Protein AF-0000000085182038 (afdb_homodimer)

Secondary structure (DSSP, 8-state):
---PPPHHHHHHHHHHHHT-HHHHHTT-EEEEEETTEEEEEEE--GGGB-GGGPBPHHHHHHHHHHHHHHHHHTTS-TT--EEEEEEEEEE-S-B-SSEEEEEEEEEE--SS-EEEEEEEEEEETTEEEEEEEEEEEEEE-/------HHHHHHHHHHHHT-HHHHHTT-EEEEEETTEEEEEEE--GGGB-TTSPBPHHHHHHHHHHHHHHHHHTTS-TT--EEEEEEEEEE-S-B-SSEEEEEEEEEE--SS-EEEEEEEEEEETTEEEEEEEEEEEEEE-

InterPro domains:
  IPR003736 Phenylacetic acid degradation-related domain [TIGR00369] (22-138)
  IPR006683 Thioesterase domain [PF03061] (56-124)
  IPR029069 HotDog domain superfamily [SSF54637] (10-140)

Sequence (282 aa):
MTEALTPTRDAKVRASFARQRLMTTFGAGITVLTPGHCEITAPILPLARQQHDVGHAGLTFALGDTAAGYAALTLMTDKAEVMTAEMKVNLLAPAKGDRLIATGRVVKAGRRLTVVTAEVEVEEAGERRLIAVLQGTMVPVMTEALTPTRDAKVRASFARQRLMTTFGAGITVLTPGHCEITAPILPLARQQHDVGHAGLTFALGDTAAGYAALTLMTDKAEVMTAEMKVNLLAPAKGDRLIATGRVVKAGRRLTVVTAEVEVEEAGERRLIAVLQGTMVPV

Organism: NCBI:txid2984134

Foldseek 3Di:
DQDFQDPVLVVLLQVVVVPPVVCVVQVKHWDDDTAFKTKIKGFQDPVQPDPPSWGDVVVVCVRQVSRQLSNLVSNDDSVWHKDFPDKDKDFAATQDATMKMKMKGWPDHDPFKTKIKMWIWHDHPRDTDTGMIMIGIMGID/DQDFQDPVLVVLLQVVVVPPVVCVVQVKHWDDDTAFKTKMKGFQDPVQPDPVSWGDVVVVCVRQVSRQLSNLVSNDDSVWHKDFPDKDKDFAATRDATMKMKMKGWPDDDPFKTKIKMWMWHDHPRDTDTGMIMIGIMGID

pLDDT: mean 96.09, std 6.61, range [42.06, 99.0]

Structure (mmCIF, N/CA/C/O backbone):
data_AF-0000000085182038-model_v1
#
loop_
_entity.id
_entity.type
_entity.pdbx_description
1 polymer 'PaaI family thioesterase'
#
loop_
_atom_site.group_PDB
_atom_site.id
_atom_site.type_symbol
_atom_site.label_atom_id
_atom_site.label_alt_id
_atom_site.label_comp_id
_atom_site.label_asym_id
_atom_site.label_entity_id
_atom_site.label_seq_id
_atom_site.pdbx_PDB_ins_code
_atom_site.Cartn_x
_atom_site.Cartn_y
_atom_site.Cartn_z
_atom_site.occupancy
_atom_site.B_iso_or_equiv
_atom_site.auth_seq_id
_atom_site.auth_comp_id
_atom_site.auth_asym_id
_atom_site.auth_atom_id
_atom_site.pdbx_PDB_model_num
ATOM 1 N N . MET A 1 1 ? -10.578 20.234 23.203 1 42.25 1 MET A N 1
ATOM 2 C CA . MET A 1 1 ? -11.133 21 22.094 1 42.25 1 MET A CA 1
ATOM 3 C C . MET A 1 1 ? -10.094 21.172 20.984 1 42.25 1 MET A C 1
ATOM 5 O O . MET A 1 1 ? -9.117 21.906 21.156 1 42.25 1 MET A O 1
ATOM 9 N N . THR A 1 2 ? -9.672 20.062 20.172 1 57.75 2 THR A N 1
ATOM 10 C CA . THR A 1 2 ? -8.406 20.094 19.453 1 57.75 2 THR A CA 1
ATOM 11 C C . THR A 1 2 ? -8.359 21.297 18.516 1 57.75 2 THR A C 1
ATOM 13 O O . THR A 1 2 ? -9.242 21.453 17.656 1 57.75 2 THR A O 1
ATOM 16 N N . GLU A 1 3 ? -7.895 22.531 18.938 1 77.25 3 GLU A N 1
ATOM 17 C CA . GLU A 1 3 ? -7.785 23.812 18.25 1 77.25 3 GLU A CA 1
ATOM 18 C C . GLU A 1 3 ? -7.34 23.625 16.812 1 77.25 3 GLU A C 1
ATOM 20 O O . GLU A 1 3 ? -6.617 22.688 16.484 1 77.25 3 GLU A O 1
ATOM 25 N N . ALA A 1 4 ? -8.078 24.266 15.82 1 90.38 4 ALA A N 1
ATOM 26 C CA . ALA A 1 4 ? -7.797 24.281 14.391 1 90.38 4 ALA A CA 1
ATOM 27 C C . ALA A 1 4 ? -6.324 24.594 14.125 1 90.38 4 ALA A C 1
ATOM 29 O O . ALA A 1 4 ? -5.66 25.234 14.945 1 90.38 4 ALA A O 1
ATOM 30 N N . LEU A 1 5 ? -5.852 23.953 13.055 1 94.31 5 LEU A N 1
ATOM 31 C CA . LEU A 1 5 ? -4.52 24.344 12.617 1 94.31 5 LEU A CA 1
ATOM 32 C C . LEU A 1 5 ? -4.484 25.812 12.219 1 94.31 5 LEU A C 1
ATOM 34 O O . LEU A 1 5 ? -5.496 26.375 11.773 1 94.31 5 LEU A O 1
ATOM 38 N N . THR A 1 6 ? -3.355 26.484 12.516 1 94.31 6 THR A N 1
ATOM 39 C CA . THR A 1 6 ? -3.205 27.812 11.938 1 94.31 6 THR A CA 1
ATOM 40 C C . THR A 1 6 ? -3.26 27.75 10.414 1 94.31 6 THR A C 1
ATOM 42 O O . THR A 1 6 ? -2.924 26.719 9.812 1 94.31 6 THR A O 1
ATOM 45 N N . PRO A 1 7 ? -3.719 28.797 9.805 1 95.38 7 PRO A N 1
ATOM 46 C CA . PRO A 1 7 ? -3.771 28.812 8.344 1 95.38 7 PRO A CA 1
ATOM 47 C C . PRO A 1 7 ? -2.424 28.484 7.703 1 95.38 7 PRO A C 1
ATOM 49 O O . PRO A 1 7 ? -2.369 27.797 6.684 1 95.38 7 PRO A O 1
ATOM 52 N N . THR A 1 8 ? -1.389 29 8.328 1 94.75 8 THR A N 1
ATOM 53 C CA . THR A 1 8 ? -0.052 28.766 7.797 1 94.75 8 THR A CA 1
ATOM 54 C C . THR A 1 8 ? 0.312 27.281 7.887 1 94.75 8 THR A C 1
ATOM 56 O O . THR A 1 8 ? 0.85 26.703 6.938 1 94.75 8 THR A O 1
ATOM 59 N N . ARG A 1 9 ? 0.009 26.641 8.992 1 95.12 9 ARG A N 1
ATOM 60 C CA . ARG A 1 9 ? 0.304 25.219 9.18 1 95.12 9 ARG A CA 1
ATOM 61 C C . ARG A 1 9 ? -0.544 24.359 8.242 1 95.12 9 ARG A C 1
ATOM 63 O O . ARG A 1 9 ? -0.048 23.406 7.656 1 95.12 9 ARG A O 1
ATOM 70 N N . ASP A 1 10 ? -1.794 24.688 8.141 1 96.75 10 ASP A N 1
ATOM 71 C CA . ASP A 1 10 ? -2.689 24 7.223 1 96.75 10 ASP A CA 1
ATOM 72 C C . ASP A 1 10 ? -2.154 24.031 5.793 1 96.75 10 ASP A C 1
ATOM 74 O O . ASP A 1 10 ? -2.045 23 5.133 1 96.75 10 ASP A O 1
ATOM 78 N N . ALA A 1 11 ? -1.729 25.188 5.355 1 96.12 11 ALA A N 1
ATOM 79 C CA . ALA A 1 11 ? -1.21 25.375 4.004 1 96.12 11 ALA A CA 1
ATOM 80 C C . ALA A 1 11 ? 0.063 24.562 3.787 1 96.12 11 ALA A C 1
ATOM 82 O O . ALA A 1 11 ? 0.258 23.969 2.719 1 96.12 11 ALA A O 1
ATOM 83 N N . LYS A 1 12 ? 0.872 24.531 4.797 1 95.06 12 LYS A N 1
ATOM 84 C CA . LYS A 1 12 ? 2.129 23.797 4.695 1 95.06 12 LYS A CA 1
ATOM 85 C C . LYS A 1 12 ? 1.878 22.297 4.551 1 95.06 12 LYS A C 1
ATOM 87 O O . LYS A 1 12 ? 2.514 21.641 3.732 1 95.06 12 LYS A O 1
ATOM 92 N N . VAL A 1 13 ? 0.971 21.766 5.355 1 95.75 13 VAL A N 1
ATOM 93 C CA . VAL A 1 13 ? 0.655 20.344 5.324 1 95.75 13 VAL A CA 1
ATOM 94 C C . VAL A 1 13 ? 0.033 19.984 3.977 1 95.75 13 VAL A C 1
ATOM 96 O O . VAL A 1 13 ? 0.419 18.984 3.352 1 95.75 13 VAL A O 1
ATOM 99 N N . ARG A 1 14 ? -0.862 20.812 3.457 1 96.38 14 ARG A N 1
ATOM 100 C CA . ARG A 1 14 ? -1.526 20.562 2.182 1 96.38 14 ARG A CA 1
ATOM 101 C C . ARG A 1 14 ? -0.544 20.672 1.021 1 96.38 14 ARG A C 1
ATOM 103 O O . ARG A 1 14 ? -0.66 19.953 0.029 1 96.38 14 ARG A O 1
ATOM 110 N N . ALA A 1 15 ? 0.402 21.594 1.149 1 94.75 15 ALA A N 1
ATOM 111 C CA . ALA A 1 15 ? 1.438 21.719 0.127 1 94.75 15 ALA A CA 1
ATOM 112 C C . ALA A 1 15 ? 2.322 20.484 0.092 1 94.75 15 ALA A C 1
ATOM 114 O O . ALA A 1 15 ? 2.705 20.016 -0.983 1 94.75 15 ALA A O 1
ATOM 115 N N . SER A 1 16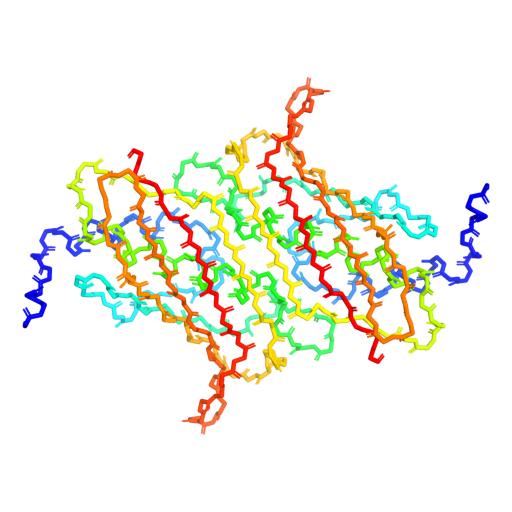 ? 2.676 20.016 1.276 1 94.25 16 SER A N 1
ATOM 116 C CA . SER A 1 16 ? 3.438 18.781 1.37 1 94.25 16 SER A CA 1
ATOM 117 C C . SER A 1 16 ? 2.693 17.625 0.707 1 94.25 16 SER A C 1
ATOM 119 O O . SER A 1 16 ? 3.279 16.859 -0.071 1 94.25 16 SER A O 1
ATOM 121 N N . PHE A 1 17 ? 1.389 17.469 0.925 1 96.75 17 PHE A N 1
ATOM 122 C CA . PHE A 1 17 ? 0.55 16.422 0.35 1 96.75 17 PHE A CA 1
ATOM 123 C C . PHE A 1 17 ? 0.536 16.516 -1.171 1 96.75 17 PHE A C 1
ATOM 125 O O . PHE A 1 17 ? 0.62 15.508 -1.861 1 96.75 17 PHE A O 1
ATOM 132 N N . ALA A 1 18 ? 0.476 17.719 -1.643 1 94.69 18 ALA A N 1
ATOM 133 C CA . ALA A 1 18 ? 0.344 17.969 -3.078 1 94.69 18 ALA A CA 1
ATOM 134 C C . ALA A 1 18 ? 1.603 17.531 -3.824 1 94.69 18 ALA A C 1
ATOM 136 O O . ALA A 1 18 ? 1.568 17.312 -5.035 1 94.69 18 ALA A O 1
ATOM 137 N N . ARG A 1 19 ? 2.646 17.328 -3.09 1 92.88 19 ARG A N 1
ATOM 138 C CA . ARG A 1 19 ? 3.914 16.953 -3.703 1 92.88 19 ARG A CA 1
ATOM 139 C C . ARG A 1 19 ? 4.016 15.43 -3.836 1 92.88 19 ARG A C 1
ATOM 141 O O . ARG A 1 19 ? 4.898 14.922 -4.531 1 92.88 19 ARG A O 1
ATOM 148 N N . GLN A 1 20 ? 3.123 14.75 -3.15 1 93.12 20 GLN A N 1
ATOM 149 C CA . GLN A 1 20 ? 3.104 13.297 -3.273 1 93.12 20 GLN A CA 1
ATOM 150 C C . GLN A 1 20 ? 2.508 12.867 -4.613 1 93.12 20 GLN A C 1
ATOM 152 O O . GLN A 1 20 ? 1.289 12.742 -4.742 1 93.12 20 GLN A O 1
ATOM 157 N N . ARG A 1 21 ? 3.254 12.469 -5.566 1 95 21 ARG A N 1
ATOM 158 C CA . ARG A 1 21 ? 2.809 12.188 -6.926 1 95 21 ARG A CA 1
ATOM 159 C C . ARG A 1 21 ? 1.885 10.977 -6.965 1 95 21 ARG A C 1
ATOM 161 O O . ARG A 1 21 ? 0.949 10.922 -7.762 1 95 21 ARG A O 1
ATOM 168 N N . LEU A 1 22 ? 2.166 9.984 -6.121 1 96.75 22 LEU A N 1
ATOM 169 C CA . LEU A 1 22 ? 1.266 8.836 -6.102 1 96.75 22 LEU A CA 1
ATOM 170 C C . LEU A 1 22 ? -0.148 9.266 -5.719 1 96.75 22 LEU A C 1
ATOM 172 O O . LEU A 1 22 ? -1.126 8.727 -6.242 1 96.75 22 LEU A O 1
ATOM 176 N N . MET A 1 23 ? -0.317 10.219 -4.781 1 97.69 23 MET A N 1
ATOM 177 C CA . MET A 1 23 ? -1.638 10.695 -4.383 1 97.69 23 MET A CA 1
ATOM 178 C C . MET A 1 23 ? -2.32 11.43 -5.535 1 97.69 23 MET A C 1
ATOM 180 O O . MET A 1 23 ? -3.523 11.273 -5.75 1 97.69 23 MET A O 1
ATOM 184 N N . THR A 1 24 ? -1.55 12.148 -6.285 1 96.44 24 THR A N 1
ATOM 185 C CA . THR A 1 24 ? -2.08 12.781 -7.488 1 96.44 24 THR A CA 1
ATOM 186 C C . THR A 1 24 ? -2.514 11.734 -8.508 1 96.44 24 THR A C 1
ATOM 188 O O . THR A 1 24 ? -3.576 11.859 -9.117 1 96.44 24 THR A O 1
ATOM 191 N N . THR A 1 25 ? -1.679 10.75 -8.672 1 97.12 25 THR A N 1
ATOM 192 C CA . THR A 1 25 ? -1.968 9.656 -9.594 1 97.12 25 THR A CA 1
ATOM 193 C C . THR A 1 25 ? -3.293 8.984 -9.242 1 97.12 25 THR A C 1
ATOM 195 O O . THR A 1 25 ? -4.074 8.641 -10.125 1 97.12 25 THR A O 1
ATOM 198 N N . PHE A 1 26 ? -3.586 8.859 -7.918 1 98.12 26 PHE A N 1
ATOM 199 C CA . PHE A 1 26 ? -4.801 8.203 -7.453 1 98.12 26 PHE A CA 1
ATOM 200 C C . PHE A 1 26 ? -5.973 9.18 -7.449 1 98.12 26 PHE A C 1
ATOM 202 O O . PHE A 1 26 ? -7.102 8.797 -7.129 1 98.12 26 PHE A O 1
ATOM 209 N N . GLY A 1 27 ? -5.727 10.461 -7.801 1 98.12 27 GLY A N 1
ATOM 210 C CA . GLY A 1 27 ? -6.781 11.461 -7.719 1 98.12 27 GLY A CA 1
ATOM 211 C C . GLY A 1 27 ? -7.203 11.766 -6.297 1 98.12 27 GLY A C 1
ATOM 212 O O . GLY A 1 27 ? -8.367 12.07 -6.043 1 98.12 27 GLY A O 1
ATOM 213 N N . ALA A 1 28 ? -6.309 11.672 -5.371 1 98.56 28 ALA A N 1
ATOM 214 C CA . ALA A 1 28 ? -6.613 11.82 -3.949 1 98.56 28 ALA A CA 1
ATOM 215 C C . ALA A 1 28 ? -6.559 13.289 -3.525 1 98.56 28 ALA A C 1
ATOM 217 O O . ALA A 1 28 ? -5.844 14.094 -4.133 1 98.56 28 ALA A O 1
ATOM 218 N N . GLY A 1 29 ? -7.316 13.57 -2.494 1 98.62 29 GLY A N 1
ATOM 219 C CA . GLY A 1 29 ? -7.281 14.891 -1.873 1 98.62 29 GLY A CA 1
ATOM 220 C C . GLY A 1 29 ? -7.605 14.859 -0.392 1 98.62 29 GLY A C 1
ATOM 221 O O . GLY A 1 29 ? -8.375 14.008 0.063 1 98.62 29 GLY A O 1
ATOM 222 N N . ILE A 1 30 ? -7.031 15.797 0.344 1 98.69 30 ILE A N 1
ATOM 223 C CA . ILE A 1 30 ? -7.359 15.953 1.757 1 98.69 30 ILE A CA 1
ATOM 224 C C . ILE A 1 30 ? -8.727 16.625 1.9 1 98.69 30 ILE A C 1
ATOM 226 O O . ILE A 1 30 ? -8.93 17.734 1.41 1 98.69 30 ILE A O 1
ATOM 230 N N . THR A 1 31 ? -9.609 16 2.633 1 98.56 31 THR A N 1
ATOM 231 C CA . THR A 1 31 ? -10.945 16.547 2.807 1 98.56 31 THR A CA 1
ATOM 232 C C . THR A 1 31 ? -11.141 17.062 4.23 1 98.56 31 THR A C 1
ATOM 234 O O . THR A 1 31 ? -12.023 17.891 4.48 1 98.56 31 THR A O 1
ATOM 237 N N . VAL A 1 32 ? -10.461 16.531 5.191 1 98.44 32 VAL A N 1
ATOM 238 C CA . VAL A 1 32 ? -10.43 17 6.574 1 98.44 32 VAL A CA 1
ATOM 239 C C . VAL A 1 32 ? -8.984 17.062 7.07 1 98.44 32 VAL A C 1
ATOM 241 O O . VAL A 1 32 ? -8.203 16.125 6.824 1 98.44 32 VAL A O 1
ATOM 244 N N . LEU A 1 33 ? -8.617 18.141 7.727 1 98.62 33 LEU A N 1
ATOM 245 C CA . LEU A 1 33 ? -7.312 18.281 8.352 1 98.62 33 LEU A CA 1
ATOM 246 C C . LEU A 1 33 ? -7.41 19.109 9.641 1 98.62 33 LEU A C 1
ATOM 248 O O . LEU A 1 33 ? -7.656 20.312 9.594 1 98.62 33 LEU A O 1
ATOM 252 N N . THR A 1 34 ? -7.34 18.469 10.695 1 98.31 34 THR A N 1
ATOM 253 C CA . THR A 1 34 ? -7.312 19.062 12.031 1 98.31 34 THR A CA 1
ATOM 254 C C . THR A 1 34 ? -6.203 18.438 12.875 1 98.31 34 THR A C 1
ATOM 256 O O . THR A 1 34 ? -5.617 17.422 12.492 1 98.31 34 THR A O 1
ATOM 259 N N . PRO A 1 35 ? -5.785 19.047 13.961 1 98.12 35 PRO A N 1
ATOM 260 C CA . PRO A 1 35 ? -4.699 18.469 14.758 1 98.12 35 PRO A CA 1
ATOM 261 C C . PRO A 1 35 ? -4.953 17 15.133 1 98.12 35 PRO A C 1
ATOM 263 O O . PRO A 1 35 ? -5.918 16.703 15.844 1 98.12 35 PRO A O 1
ATOM 266 N N . GLY A 1 36 ? -4.113 16.125 14.656 1 98.38 36 GLY A N 1
ATOM 267 C CA . GLY A 1 36 ? -4.176 14.711 14.977 1 98.38 36 GLY A CA 1
ATOM 268 C C . GLY A 1 36 ? -5.191 13.953 14.141 1 98.38 36 GLY A C 1
ATOM 269 O O . GLY A 1 36 ? -5.547 12.82 14.469 1 98.38 36 GLY A O 1
ATOM 270 N N . HIS A 1 37 ? -5.734 14.602 13.109 1 98.69 37 HIS A N 1
ATOM 271 C CA . HIS A 1 37 ? -6.801 14.008 12.312 1 98.69 37 HIS A CA 1
ATOM 272 C C . HIS A 1 37 ? -6.699 14.438 10.852 1 98.69 37 HIS A C 1
ATOM 274 O O . HIS A 1 37 ? -6.555 15.625 10.555 1 98.69 37 HIS A O 1
ATOM 280 N N . CYS A 1 38 ? -6.754 13.461 9.945 1 98.88 38 CYS A N 1
ATOM 281 C CA . CYS A 1 38 ? -6.695 13.734 8.516 1 98.88 38 CYS A CA 1
ATOM 282 C C . CYS A 1 38 ? -7.598 12.773 7.742 1 98.88 38 CYS A C 1
ATOM 284 O O . CYS A 1 38 ? -7.582 11.57 7.988 1 98.88 38 CYS A O 1
ATOM 286 N N . GLU A 1 39 ? -8.414 13.289 6.844 1 98.94 39 GLU A N 1
ATOM 287 C CA . GLU A 1 39 ? -9.227 12.484 5.93 1 98.94 39 GLU A CA 1
ATOM 288 C C . GLU A 1 39 ? -8.82 12.719 4.48 1 98.94 39 GLU A C 1
ATOM 290 O O . GLU A 1 39 ? -8.719 13.867 4.035 1 98.94 39 GLU A O 1
ATOM 295 N N . ILE A 1 40 ? -8.57 11.672 3.811 1 98.88 40 ILE A N 1
ATOM 296 C CA . ILE A 1 40 ? -8.219 11.695 2.395 1 98.88 40 ILE A CA 1
ATOM 297 C C . ILE A 1 40 ? -9.258 10.906 1.598 1 98.88 40 ILE A C 1
ATOM 299 O O . ILE A 1 40 ? -9.672 9.82 2.01 1 98.88 40 ILE A O 1
ATOM 303 N N . THR A 1 41 ? -9.719 11.422 0.494 1 98.81 41 THR A N 1
ATOM 304 C CA . THR A 1 41 ? -10.633 10.711 -0.395 1 98.81 41 THR A CA 1
ATOM 305 C C . THR A 1 41 ? -10.008 10.523 -1.775 1 98.81 41 THR A C 1
ATOM 307 O O . THR A 1 41 ? -9.172 11.32 -2.197 1 98.81 41 THR A O 1
ATOM 310 N N . ALA A 1 42 ? -10.352 9.461 -2.436 1 98.69 42 ALA A N 1
ATOM 311 C CA . ALA A 1 42 ? -9.922 9.188 -3.805 1 98.69 42 ALA A CA 1
ATOM 312 C C . ALA A 1 42 ? -10.961 8.352 -4.551 1 98.69 42 ALA A C 1
ATOM 314 O O . ALA A 1 42 ? -11.562 7.441 -3.977 1 98.69 42 ALA A O 1
ATOM 315 N N . PRO A 1 43 ? -11.211 8.672 -5.844 1 98.25 43 PRO A N 1
ATOM 316 C CA . PRO A 1 43 ? -11.977 7.719 -6.652 1 98.25 43 PRO A CA 1
ATOM 317 C C . PRO A 1 43 ? -11.242 6.398 -6.867 1 98.25 43 PRO A C 1
ATOM 319 O O . PRO A 1 43 ? -10.039 6.312 -6.633 1 98.25 43 PRO A O 1
ATOM 322 N N . ILE A 1 44 ? -12.016 5.367 -7.148 1 97.56 44 ILE A N 1
ATOM 323 C CA . ILE A 1 44 ? -11.398 4.113 -7.562 1 97.56 44 ILE A CA 1
ATOM 324 C C . ILE A 1 44 ? -11.203 4.105 -9.078 1 97.56 44 ILE A C 1
ATOM 326 O O . ILE A 1 44 ? -12.062 3.617 -9.812 1 97.56 44 ILE A O 1
ATOM 330 N N . LEU A 1 45 ? -10.07 4.605 -9.523 1 96.88 45 LEU A N 1
ATOM 331 C CA . LEU A 1 45 ? -9.766 4.738 -10.945 1 96.88 45 LEU A CA 1
ATOM 332 C C . LEU A 1 45 ? -9.305 3.408 -11.531 1 96.88 45 LEU A C 1
ATOM 334 O O . LEU A 1 45 ? -8.75 2.572 -10.82 1 96.88 45 LEU A O 1
ATOM 338 N N . PRO A 1 46 ? -9.539 3.193 -12.852 1 95.38 46 PRO A N 1
ATOM 339 C CA . PRO A 1 46 ? -9.094 1.945 -13.469 1 95.38 46 PRO A CA 1
ATOM 340 C C . PRO A 1 46 ? -7.625 1.644 -13.195 1 95.38 46 PRO A C 1
ATOM 342 O O . PRO A 1 46 ? -7.258 0.483 -12.992 1 95.38 46 PRO A O 1
ATOM 345 N N . LEU A 1 47 ? -6.742 2.576 -13.062 1 95.25 47 LEU A N 1
ATOM 346 C CA . LEU A 1 47 ? -5.301 2.4 -12.93 1 95.25 47 LEU A CA 1
ATOM 347 C C . LEU A 1 47 ? -4.945 1.839 -11.562 1 95.25 47 LEU A C 1
ATOM 349 O O . LEU A 1 47 ? -3.807 1.424 -11.328 1 95.25 47 LEU A O 1
ATOM 353 N N . ALA A 1 48 ? -5.883 1.892 -10.586 1 95.38 48 ALA A N 1
ATOM 354 C CA . ALA A 1 48 ? -5.598 1.465 -9.219 1 95.38 48 ALA A CA 1
ATOM 355 C C . ALA A 1 48 ? -6.367 0.194 -8.867 1 95.38 48 ALA A C 1
ATOM 357 O O . ALA A 1 48 ? -6.453 -0.183 -7.695 1 95.38 48 ALA A O 1
ATOM 358 N N . ARG A 1 49 ? -6.938 -0.448 -9.852 1 93.69 49 ARG A N 1
ATOM 359 C CA . ARG A 1 49 ? -7.777 -1.62 -9.625 1 93.69 49 ARG A CA 1
ATOM 360 C C . ARG A 1 49 ? -6.949 -2.9 -9.656 1 93.69 49 ARG A C 1
ATOM 362 O O . ARG A 1 49 ? -5.844 -2.916 -10.203 1 93.69 49 ARG A O 1
ATOM 369 N N . GLN A 1 50 ? -7.496 -3.824 -8.922 1 90.12 50 GLN A N 1
ATOM 370 C CA . GLN A 1 50 ? -6.969 -5.18 -9.039 1 90.12 50 GLN A CA 1
ATOM 371 C C . GLN A 1 50 ? -7.844 -6.027 -9.961 1 90.12 50 GLN A C 1
ATOM 373 O O . GLN A 1 50 ? -8.609 -5.496 -10.766 1 90.12 50 GLN A O 1
ATOM 378 N N . GLN A 1 51 ? -7.789 -7.391 -9.844 1 79.94 51 GLN A N 1
ATOM 379 C CA . GLN A 1 51 ? -8.586 -8.266 -10.703 1 79.94 51 GLN A CA 1
ATOM 380 C C . GLN A 1 51 ? -10.07 -8.141 -10.383 1 79.94 51 GLN A C 1
ATOM 382 O O . GLN A 1 51 ? -10.445 -7.797 -9.258 1 79.94 51 GLN A O 1
ATOM 387 N N . HIS A 1 52 ? -11 -8.125 -11.219 1 80.06 52 HIS A N 1
ATOM 388 C CA . HIS A 1 52 ? -12.461 -8.109 -11.133 1 80.06 52 HIS A CA 1
ATOM 389 C C . HIS A 1 52 ? -12.977 -6.703 -10.852 1 80.06 52 HIS A C 1
ATOM 391 O O . HIS A 1 52 ? -13.938 -6.531 -10.094 1 80.06 52 HIS A O 1
ATOM 397 N N . ASP A 1 53 ? -12.273 -5.609 -11.016 1 83.75 53 ASP A N 1
ATOM 398 C CA . ASP A 1 53 ? -12.672 -4.207 -10.977 1 83.75 53 ASP A CA 1
ATOM 399 C C . ASP A 1 53 ? -12.758 -3.699 -9.539 1 83.75 53 ASP A C 1
ATOM 401 O O . ASP A 1 53 ? -13.617 -2.883 -9.211 1 83.75 53 ASP A O 1
ATOM 405 N N . VAL A 1 54 ? -12.102 -4.336 -8.703 1 93.06 54 VAL A N 1
ATOM 406 C CA . VAL A 1 54 ? -11.984 -3.934 -7.305 1 93.06 54 VAL A CA 1
ATOM 407 C C . VAL A 1 54 ? -10.672 -3.184 -7.082 1 93.06 54 VAL A C 1
ATOM 409 O O . VAL A 1 54 ? -9.664 -3.486 -7.723 1 93.06 54 VAL A O 1
ATOM 412 N N . GLY A 1 55 ? -10.75 -2.125 -6.199 1 96.69 55 GLY A N 1
ATOM 413 C CA . GLY A 1 55 ? -9.508 -1.434 -5.875 1 96.69 55 GLY A CA 1
ATOM 414 C C . GLY A 1 55 ? -8.438 -2.355 -5.332 1 96.69 55 GLY A C 1
ATOM 415 O O . GLY A 1 55 ? -8.727 -3.27 -4.555 1 96.69 55 GLY A O 1
ATOM 416 N N . HIS A 1 56 ? -7.254 -2.197 -5.793 1 97.5 56 HIS A N 1
ATOM 417 C CA . HIS A 1 56 ? -6.129 -2.965 -5.273 1 97.5 56 HIS A CA 1
ATOM 418 C C . HIS A 1 56 ? -5.871 -2.646 -3.807 1 97.5 56 HIS A C 1
ATOM 420 O O . HIS A 1 56 ? -6.02 -1.498 -3.381 1 97.5 56 HIS A O 1
ATOM 426 N N . ALA A 1 57 ? -5.379 -3.627 -2.984 1 97.88 57 ALA A N 1
ATOM 427 C CA . ALA A 1 57 ? -5.016 -3.41 -1.586 1 97.88 57 ALA A CA 1
ATOM 428 C C . ALA A 1 57 ? -3.949 -2.328 -1.457 1 97.88 57 ALA A C 1
ATOM 430 O O . ALA A 1 57 ? -3.865 -1.65 -0.43 1 97.88 57 ALA A O 1
ATOM 431 N N . GLY A 1 58 ? -3.109 -2.17 -2.494 1 98.31 58 GLY A N 1
ATOM 432 C CA . GLY A 1 58 ? -2.111 -1.111 -2.523 1 98.31 58 GLY A CA 1
ATOM 433 C C . GLY A 1 58 ? -2.715 0.279 -2.453 1 98.31 58 GLY A C 1
ATOM 434 O O . GLY A 1 58 ? -2.141 1.181 -1.839 1 98.31 58 GLY A O 1
ATOM 435 N N . LEU A 1 59 ? -3.85 0.47 -3.148 1 98.56 59 LEU A N 1
ATOM 436 C CA . LEU A 1 59 ? -4.586 1.728 -3.062 1 98.56 59 LEU A CA 1
ATOM 437 C C . LEU A 1 59 ? -5.098 1.96 -1.645 1 98.56 59 LEU A C 1
ATOM 439 O O . LEU A 1 59 ? -4.895 3.033 -1.073 1 98.56 59 LEU A O 1
ATOM 443 N N . THR A 1 60 ? -5.758 0.928 -1.088 1 98.81 60 THR A N 1
ATOM 444 C CA . THR A 1 60 ? -6.32 0.983 0.258 1 98.81 60 THR A CA 1
ATOM 445 C C . THR A 1 60 ? -5.238 1.312 1.282 1 98.81 60 THR A C 1
ATOM 447 O O . THR A 1 60 ? -5.402 2.227 2.092 1 98.81 60 THR A O 1
ATOM 450 N N . PHE A 1 61 ? -4.129 0.641 1.191 1 98.88 61 PHE A N 1
ATOM 451 C CA . PHE A 1 61 ? -3.01 0.858 2.098 1 98.88 61 PHE A CA 1
ATOM 452 C C . PHE A 1 61 ? -2.443 2.264 1.933 1 98.88 61 PHE A C 1
ATOM 454 O O . PHE A 1 61 ? -2.229 2.971 2.918 1 98.88 61 PHE A O 1
ATOM 461 N N . ALA A 1 62 ? -2.15 2.688 0.729 1 98.81 62 ALA A N 1
ATOM 462 C CA . ALA A 1 62 ? -1.525 3.979 0.456 1 98.81 62 ALA A CA 1
ATOM 463 C C . ALA A 1 62 ? -2.348 5.121 1.044 1 98.81 62 ALA A C 1
ATOM 465 O O . ALA A 1 62 ? -1.801 6.023 1.682 1 98.81 62 ALA A O 1
ATOM 466 N N . LEU A 1 63 ? -3.676 5.055 0.813 1 98.88 63 LEU A N 1
ATOM 467 C CA . LEU A 1 63 ? -4.543 6.113 1.325 1 98.88 63 LEU A CA 1
ATOM 468 C C . LEU A 1 63 ? -4.551 6.117 2.85 1 98.88 63 LEU A C 1
ATOM 470 O O . LEU A 1 63 ? -4.434 7.172 3.475 1 98.88 63 LEU A O 1
ATOM 474 N N . GLY A 1 64 ? -4.707 4.93 3.461 1 98.94 64 GLY A N 1
ATOM 475 C CA . GLY A 1 64 ? -4.727 4.828 4.91 1 98.94 64 GLY A CA 1
ATOM 476 C C . GLY A 1 64 ? -3.432 5.281 5.559 1 98.94 64 GLY A C 1
ATOM 477 O O . GLY A 1 64 ? -3.4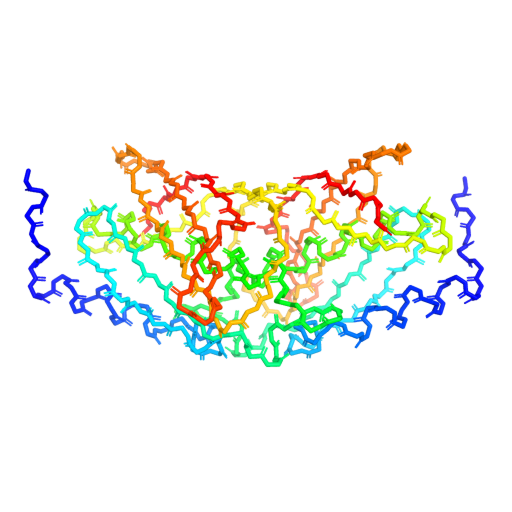49 6.059 6.516 1 98.94 64 GLY A O 1
ATOM 478 N N . ASP A 1 65 ? -2.316 4.785 5.047 1 98.94 65 ASP A N 1
ATOM 479 C CA . ASP A 1 65 ? -0.992 5.156 5.535 1 98.94 65 ASP A CA 1
ATOM 480 C C . ASP A 1 65 ? -0.769 6.664 5.418 1 98.94 65 ASP A C 1
ATOM 482 O O . ASP A 1 65 ? -0.279 7.297 6.355 1 98.94 65 ASP A O 1
ATOM 486 N N . THR A 1 66 ? -1.108 7.23 4.281 1 98.69 66 THR A N 1
ATOM 487 C CA . THR A 1 66 ? -0.914 8.656 4.031 1 98.69 66 THR A CA 1
ATOM 488 C C . THR A 1 66 ? -1.772 9.492 4.977 1 98.69 66 THR A C 1
ATOM 490 O O . THR A 1 66 ? -1.295 10.469 5.559 1 98.69 66 THR A O 1
ATOM 493 N N . ALA A 1 67 ? -3.043 9.07 5.145 1 98.88 67 ALA A N 1
ATOM 494 C CA . ALA A 1 67 ? -3.926 9.781 6.062 1 98.88 67 ALA A CA 1
ATOM 495 C C . ALA A 1 67 ? -3.363 9.781 7.48 1 98.88 67 ALA A C 1
ATOM 497 O O . ALA A 1 67 ? -3.342 10.82 8.148 1 98.88 67 ALA A O 1
ATOM 498 N N . ALA A 1 68 ? -2.926 8.641 7.934 1 98.88 68 ALA A N 1
ATOM 499 C CA . ALA A 1 68 ? -2.35 8.508 9.273 1 98.88 68 ALA A CA 1
ATOM 500 C C . ALA A 1 68 ? -1.074 9.336 9.398 1 98.88 68 ALA A C 1
ATOM 502 O O . ALA A 1 68 ? -0.852 9.992 10.422 1 98.88 68 ALA A O 1
ATOM 503 N N . GLY A 1 69 ? -0.207 9.281 8.383 1 98.44 69 GLY A N 1
ATOM 504 C CA . GLY A 1 69 ? 1.022 10.055 8.383 1 98.44 69 GLY A CA 1
ATOM 505 C C . GLY A 1 69 ? 0.785 11.555 8.5 1 98.44 69 GLY A C 1
ATOM 506 O O . GLY A 1 69 ? 1.462 12.234 9.266 1 98.44 69 GLY A O 1
ATOM 507 N N . TYR A 1 70 ? -0.165 12.023 7.766 1 98.5 70 TYR A N 1
ATOM 508 C CA . TYR A 1 70 ? -0.426 13.461 7.789 1 98.5 70 TYR A CA 1
ATOM 509 C C . TYR A 1 70 ? -1.147 13.859 9.07 1 98.5 70 TYR A C 1
ATOM 511 O O . TYR A 1 70 ? -0.958 14.969 9.57 1 98.5 70 TYR A O 1
ATOM 519 N N . ALA A 1 71 ? -2.033 12.961 9.641 1 98.62 71 ALA A N 1
ATOM 520 C CA . ALA A 1 71 ? -2.539 13.211 10.984 1 98.62 71 ALA A CA 1
ATOM 521 C C . ALA A 1 71 ? -1.395 13.43 11.977 1 98.62 71 ALA A C 1
ATOM 523 O O . ALA A 1 71 ? -1.407 14.383 12.75 1 98.62 71 ALA A O 1
ATOM 524 N N . ALA A 1 72 ? -0.411 12.594 11.906 1 98.62 72 ALA A N 1
ATOM 525 C CA . ALA A 1 72 ? 0.754 12.703 12.781 1 98.62 72 ALA A CA 1
ATOM 526 C C . ALA A 1 72 ? 1.508 14 12.531 1 98.62 72 ALA A C 1
ATOM 528 O O . ALA A 1 72 ? 1.908 14.688 13.477 1 98.62 72 ALA A O 1
ATOM 529 N N . LEU A 1 73 ? 1.711 14.352 11.258 1 97.81 73 LEU A N 1
ATOM 530 C CA . LEU A 1 73 ? 2.473 15.539 10.898 1 97.81 73 LEU A CA 1
ATOM 531 C C . LEU A 1 73 ? 1.862 16.797 11.516 1 97.81 73 LEU A C 1
ATOM 533 O O . LEU A 1 73 ? 2.584 17.719 11.906 1 97.81 73 LEU A O 1
ATOM 537 N N . THR A 1 74 ? 0.521 16.828 11.633 1 97.62 74 THR A N 1
ATOM 538 C CA . THR A 1 74 ? -0.165 18 12.172 1 97.62 74 THR A CA 1
ATOM 539 C C . THR A 1 74 ? 0.27 18.266 13.609 1 97.62 74 THR A C 1
ATOM 541 O O . THR A 1 74 ? 0.08 19.359 14.133 1 97.62 74 THR A O 1
ATOM 544 N N . LEU A 1 75 ? 0.818 17.25 14.289 1 96.69 75 LEU A N 1
ATOM 545 C CA . LEU A 1 75 ? 1.17 17.391 15.703 1 96.69 75 LEU A CA 1
ATOM 546 C C . LEU A 1 75 ? 2.682 17.516 15.875 1 96.69 75 LEU A C 1
ATOM 548 O O . LEU A 1 75 ? 3.174 17.625 17 1 96.69 75 LEU A O 1
ATOM 552 N N . MET A 1 76 ? 3.402 17.453 14.789 1 96.12 76 MET A N 1
ATOM 553 C CA . MET A 1 76 ? 4.855 17.594 14.828 1 96.12 76 MET A CA 1
ATOM 554 C C . MET A 1 76 ? 5.273 19.047 14.664 1 96.12 76 MET A C 1
ATOM 556 O O . MET A 1 76 ? 4.438 19.906 14.383 1 96.12 76 MET A O 1
ATOM 560 N N . THR A 1 77 ? 6.535 19.281 14.898 1 93.75 77 THR A N 1
ATOM 561 C CA . THR A 1 77 ? 7.039 20.641 14.766 1 93.75 77 THR A CA 1
ATOM 562 C C . THR A 1 77 ? 6.914 21.125 13.328 1 93.75 77 THR A C 1
ATOM 564 O O . THR A 1 77 ? 6.777 20.312 12.406 1 93.75 77 THR A O 1
ATOM 567 N N . ASP A 1 78 ? 6.973 22.391 13.055 1 91.75 78 ASP A N 1
ATOM 568 C CA . ASP A 1 78 ? 6.777 23 11.742 1 91.75 78 ASP A CA 1
ATOM 569 C C . ASP A 1 78 ? 7.871 22.578 10.766 1 91.75 78 ASP A C 1
ATOM 571 O O . ASP A 1 78 ? 7.668 22.594 9.555 1 91.75 78 ASP A O 1
ATOM 575 N N . LYS A 1 79 ? 8.93 22.219 11.336 1 93.25 79 LYS A N 1
ATOM 576 C CA . LYS A 1 79 ? 10.062 21.906 10.469 1 93.25 79 LYS A CA 1
ATOM 577 C C . LYS A 1 79 ? 10.125 20.406 10.188 1 93.25 79 LYS A C 1
ATOM 579 O O . LYS A 1 79 ? 10.898 19.953 9.336 1 93.25 79 LYS A O 1
ATOM 584 N N . ALA A 1 80 ? 9.289 19.672 10.836 1 94.19 80 ALA A N 1
ATOM 585 C CA . ALA A 1 80 ? 9.383 18.219 10.766 1 94.19 80 ALA A CA 1
ATOM 586 C C . ALA A 1 80 ? 8.703 17.688 9.5 1 94.19 80 ALA A C 1
ATOM 588 O O . ALA A 1 80 ? 7.758 18.297 9 1 94.19 80 ALA A O 1
ATOM 589 N N . GLU A 1 81 ? 9.258 16.625 8.961 1 94.88 81 GLU A N 1
ATOM 590 C CA . GLU A 1 81 ? 8.578 15.711 8.039 1 94.88 81 GLU A CA 1
ATOM 591 C C . GLU A 1 81 ? 8.219 14.406 8.734 1 94.88 81 GLU A C 1
ATOM 593 O O . GLU A 1 81 ? 8.586 14.18 9.891 1 94.88 81 GLU A O 1
ATOM 598 N N . VAL A 1 82 ? 7.453 13.641 8.078 1 96.44 82 VAL A N 1
ATOM 599 C CA . VAL A 1 82 ? 6.988 12.414 8.727 1 96.44 82 VAL A CA 1
ATOM 600 C C . VAL A 1 82 ? 7.34 11.211 7.855 1 96.44 82 VAL A C 1
ATOM 602 O O . VAL A 1 82 ? 7.246 11.273 6.625 1 96.44 82 VAL A O 1
ATOM 605 N N . MET A 1 83 ? 7.738 10.125 8.523 1 96.81 83 MET A N 1
ATOM 606 C CA . MET A 1 83 ? 8 8.844 7.879 1 96.81 83 MET A CA 1
ATOM 607 C C . MET A 1 83 ? 7.285 7.711 8.609 1 96.81 83 MET A C 1
ATOM 609 O O . MET A 1 83 ? 7.172 7.73 9.836 1 96.81 83 MET A O 1
ATOM 613 N N . THR A 1 84 ? 6.801 6.824 7.84 1 98.25 84 THR A N 1
ATOM 614 C CA . THR A 1 84 ? 6.234 5.617 8.43 1 98.25 84 THR A CA 1
ATOM 615 C C . THR A 1 84 ? 7.336 4.645 8.836 1 98.25 84 THR A C 1
ATOM 617 O O . THR A 1 84 ? 8.195 4.289 8.023 1 98.25 84 THR A O 1
ATOM 620 N N . ALA A 1 85 ? 7.359 4.242 10.094 1 98.69 85 ALA A N 1
ATOM 621 C CA . ALA A 1 85 ? 8.273 3.197 10.539 1 98.69 85 ALA A CA 1
ATOM 622 C C . ALA A 1 85 ? 7.711 1.81 10.25 1 98.69 85 ALA A C 1
ATOM 624 O O . ALA A 1 85 ? 8.391 0.965 9.664 1 98.69 85 ALA A O 1
ATOM 625 N N . GLU A 1 86 ? 6.492 1.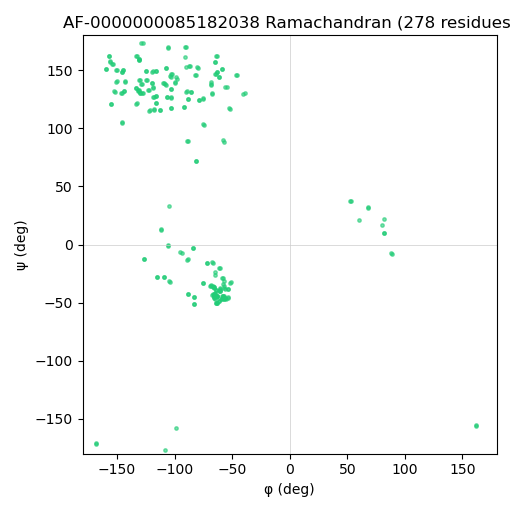618 10.672 1 98.88 86 GLU A N 1
ATOM 626 C CA . GLU A 1 86 ? 5.781 0.374 10.391 1 98.88 86 GLU A CA 1
ATOM 627 C C . GLU A 1 86 ? 4.27 0.589 10.383 1 98.88 86 GLU A C 1
ATOM 629 O O . GLU A 1 86 ? 3.768 1.513 11.023 1 98.88 86 GLU A O 1
ATOM 634 N N . MET A 1 87 ? 3.586 -0.241 9.695 1 98.94 87 MET A N 1
ATOM 635 C CA . MET A 1 87 ? 2.135 -0.188 9.547 1 98.94 87 MET A CA 1
ATOM 636 C C . MET A 1 87 ? 1.561 -1.58 9.305 1 98.94 87 MET A C 1
ATOM 638 O O . MET A 1 87 ? 2.109 -2.354 8.516 1 98.94 87 MET A O 1
ATOM 642 N N . LYS A 1 88 ? 0.558 -1.898 10.031 1 98.94 88 LYS A N 1
ATOM 643 C CA . LYS A 1 88 ? -0.229 -3.1 9.758 1 98.94 88 LYS A CA 1
ATOM 644 C C . LYS A 1 88 ? -1.595 -2.742 9.18 1 98.94 88 LYS A C 1
ATOM 646 O O . LYS A 1 88 ? -2.246 -1.804 9.641 1 98.94 88 LYS A O 1
ATOM 651 N N . VAL A 1 89 ? -2.014 -3.49 8.172 1 98.94 89 VAL A N 1
ATOM 652 C CA . VAL A 1 89 ? -3.346 -3.314 7.605 1 98.94 89 VAL A CA 1
ATOM 653 C C . VAL A 1 89 ? -4.125 -4.625 7.695 1 98.94 89 VAL A C 1
ATOM 655 O O . VAL A 1 89 ? -3.57 -5.699 7.453 1 98.94 89 VAL A O 1
ATOM 658 N N . ASN A 1 90 ? -5.316 -4.566 8.133 1 98.94 90 ASN A N 1
ATOM 659 C CA . ASN A 1 90 ? -6.316 -5.625 8.008 1 98.94 90 ASN A CA 1
ATOM 660 C C . ASN A 1 90 ? -7.328 -5.309 6.91 1 98.94 90 ASN A C 1
ATOM 662 O O . ASN A 1 90 ? -7.996 -4.273 6.953 1 98.94 90 ASN A O 1
ATOM 666 N N . LEU A 1 91 ? -7.336 -6.168 5.926 1 98.81 91 LEU A N 1
ATOM 667 C CA . LEU A 1 91 ? -8.289 -6.008 4.836 1 98.81 91 LEU A CA 1
ATOM 668 C C . LEU A 1 91 ? -9.57 -6.789 5.113 1 98.81 91 LEU A C 1
ATOM 670 O O . LEU A 1 91 ? -9.547 -8.023 5.188 1 98.81 91 LEU A O 1
ATOM 674 N N . LEU A 1 92 ? -10.703 -6.082 5.215 1 98.56 92 LEU A N 1
ATOM 675 C CA . LEU A 1 92 ? -11.93 -6.652 5.754 1 98.56 92 LEU A CA 1
ATOM 676 C C . LEU A 1 92 ? -12.914 -6.973 4.637 1 98.56 92 LEU A C 1
ATOM 678 O O . LEU A 1 92 ? -13.75 -7.867 4.777 1 98.56 92 LEU A O 1
ATOM 682 N N . ALA A 1 93 ? -12.914 -6.234 3.605 1 97.5 93 ALA A N 1
ATOM 683 C CA . ALA A 1 93 ? -13.844 -6.367 2.484 1 97.5 93 ALA A CA 1
ATOM 684 C C . ALA A 1 93 ? -13.25 -5.766 1.212 1 97.5 93 ALA A C 1
ATOM 686 O O . ALA A 1 93 ? -12.32 -4.957 1.273 1 97.5 93 ALA A O 1
ATOM 687 N N . PRO A 1 94 ? -13.719 -6.188 0.078 1 96.38 94 PRO A N 1
ATOM 688 C CA . PRO A 1 94 ? -13.203 -5.637 -1.181 1 96.38 94 PRO A CA 1
ATOM 689 C C . PRO A 1 94 ? -13.508 -4.148 -1.338 1 96.38 94 PRO A C 1
ATOM 691 O O . PRO A 1 94 ? -14.539 -3.668 -0.873 1 96.38 94 PRO A O 1
ATOM 694 N N . ALA A 1 95 ? -12.617 -3.42 -1.983 1 97.56 95 ALA A N 1
ATOM 695 C CA . ALA A 1 95 ? -12.797 -2.01 -2.322 1 97.56 95 ALA A CA 1
ATOM 696 C C . ALA A 1 95 ? -13.641 -1.851 -3.584 1 97.56 95 ALA A C 1
ATOM 698 O O . ALA A 1 95 ? -13.125 -1.462 -4.637 1 97.56 95 ALA A O 1
ATOM 699 N N . LYS A 1 96 ? -14.906 -2.107 -3.512 1 96.44 96 LYS A N 1
ATOM 700 C CA . LYS A 1 96 ? -15.844 -1.994 -4.629 1 96.44 96 LYS A CA 1
ATOM 701 C C . LYS A 1 96 ? -16.844 -0.864 -4.395 1 96.44 96 LYS A C 1
ATOM 703 O O . LYS A 1 96 ? -17.609 -0.896 -3.43 1 96.44 96 LYS A O 1
ATOM 708 N N . GLY A 1 97 ? -16.812 0.129 -5.215 1 96.62 97 GLY A N 1
ATOM 709 C CA . GLY A 1 97 ? -17.688 1.282 -5.086 1 96.62 97 GLY A CA 1
ATOM 710 C C . GLY A 1 97 ? -17.203 2.49 -5.867 1 96.62 97 GLY A C 1
ATOM 711 O O . GLY A 1 97 ? -16.516 2.346 -6.883 1 96.62 97 GLY A O 1
ATOM 712 N N . ASP A 1 98 ? -17.641 3.723 -5.398 1 96.75 98 ASP A N 1
ATOM 713 C CA . ASP A 1 98 ? -17.375 4.965 -6.117 1 96.75 98 ASP A CA 1
ATOM 714 C C . ASP A 1 98 ? -16.047 5.574 -5.688 1 96.75 98 ASP A C 1
ATOM 716 O O . ASP A 1 98 ? -15.289 6.074 -6.52 1 96.75 98 ASP A O 1
ATOM 720 N N . ARG A 1 99 ? -15.82 5.555 -4.438 1 98.25 99 ARG A N 1
ATOM 721 C CA . ARG A 1 99 ? -14.602 6.16 -3.914 1 98.25 99 ARG A CA 1
ATOM 722 C C . ARG A 1 99 ? -14.234 5.574 -2.555 1 98.25 99 ARG A C 1
ATOM 724 O O . ARG A 1 99 ? -15.062 4.91 -1.919 1 98.25 99 ARG A O 1
ATOM 731 N N . LEU A 1 100 ? -12.977 5.785 -2.197 1 98.81 100 LEU A N 1
ATOM 732 C CA . LEU A 1 100 ? -12.477 5.43 -0.873 1 98.81 100 LEU A CA 1
ATOM 733 C C . LEU A 1 100 ? -12.328 6.672 0.003 1 98.81 100 LEU A C 1
ATOM 735 O O . LEU A 1 100 ? -12.031 7.758 -0.497 1 98.81 100 LEU A O 1
ATOM 739 N N . ILE A 1 101 ? -12.586 6.496 1.244 1 98.94 101 ILE A N 1
ATOM 740 C CA . ILE A 1 101 ? -12.367 7.488 2.287 1 98.94 101 ILE A CA 1
ATOM 741 C C . ILE A 1 101 ? -11.43 6.918 3.352 1 98.94 101 ILE A C 1
ATOM 743 O O . ILE A 1 101 ? -11.781 5.957 4.043 1 98.94 101 ILE A O 1
ATOM 747 N N . ALA A 1 102 ? -10.281 7.473 3.5 1 98.94 102 ALA A N 1
ATOM 748 C CA . ALA A 1 102 ? -9.32 7.082 4.527 1 98.94 102 ALA A CA 1
ATOM 749 C C . ALA A 1 102 ? -9.25 8.117 5.641 1 98.94 102 ALA A C 1
ATOM 751 O O . ALA A 1 102 ? -9.039 9.305 5.383 1 98.94 102 ALA A O 1
ATOM 752 N N . THR A 1 103 ? -9.414 7.648 6.824 1 98.94 103 THR A N 1
ATOM 753 C CA . THR A 1 103 ? -9.359 8.523 7.992 1 98.94 103 THR A CA 1
ATOM 754 C C . THR A 1 103 ? -8.211 8.125 8.914 1 98.94 103 THR A C 1
ATOM 756 O O . THR A 1 103 ? -8.211 7.023 9.469 1 98.94 103 THR A O 1
ATOM 759 N N . GLY A 1 104 ? -7.258 9 9.062 1 98.94 104 GLY A N 1
ATOM 760 C CA . GLY A 1 104 ? -6.129 8.797 9.953 1 98.94 104 GLY A CA 1
ATOM 761 C C . GLY A 1 104 ? -6.246 9.57 11.258 1 98.94 104 GLY A C 1
ATOM 762 O O . GLY A 1 104 ? -6.754 10.695 11.273 1 98.94 104 GLY A O 1
ATOM 763 N N . ARG A 1 105 ? -5.723 8.961 12.273 1 98.88 105 ARG A N 1
ATOM 764 C CA . ARG A 1 105 ? -5.758 9.57 13.594 1 98.88 105 ARG A CA 1
ATOM 765 C C . ARG A 1 105 ? -4.492 9.25 14.383 1 98.88 105 ARG A C 1
ATOM 767 O O . ARG A 1 105 ? -3.959 8.141 14.281 1 98.88 105 ARG A O 1
ATOM 774 N N . VAL A 1 106 ? -4.148 10.18 15.258 1 98.88 106 VAL A N 1
ATOM 775 C CA . VAL A 1 106 ? -3.078 9.93 16.219 1 98.88 106 VAL A CA 1
ATOM 776 C C . VAL A 1 106 ? -3.652 9.289 17.469 1 98.88 106 VAL A C 1
ATOM 778 O O . VAL A 1 106 ? -4.609 9.797 18.062 1 98.88 106 VAL A O 1
ATOM 781 N N . VAL A 1 107 ? -3.104 8.172 17.812 1 98.88 107 VAL A N 1
ATOM 782 C CA . VAL A 1 107 ? -3.461 7.512 19.062 1 98.88 107 VAL A CA 1
ATOM 783 C C . VAL A 1 107 ? -2.664 8.117 20.219 1 98.88 107 VAL A C 1
ATOM 785 O O . VAL A 1 107 ? -3.232 8.477 21.25 1 98.88 107 VAL A O 1
ATOM 788 N N . LYS A 1 108 ? -1.425 8.289 19.969 1 98.56 108 LYS A N 1
ATOM 789 C CA . LYS A 1 108 ? -0.526 8.875 20.969 1 98.56 108 LYS A CA 1
ATOM 790 C C . LYS A 1 108 ? 0.685 9.523 20.297 1 98.56 108 LYS A C 1
ATOM 792 O O . LYS A 1 108 ? 1.444 8.852 19.594 1 98.56 108 LYS A O 1
ATOM 797 N N . ALA A 1 109 ? 0.815 10.734 20.531 1 97.69 109 ALA A N 1
ATOM 798 C CA . ALA A 1 109 ? 1.969 11.461 20 1 97.69 109 ALA A CA 1
ATOM 799 C C . ALA A 1 109 ? 3.141 11.406 20.984 1 97.69 109 ALA A C 1
ATOM 801 O O . ALA A 1 109 ? 2.951 11.531 22.188 1 97.69 109 ALA A O 1
ATOM 802 N N . GLY A 1 110 ? 4.281 11.094 20.484 1 94.94 110 GLY A N 1
ATOM 803 C CA . GLY A 1 110 ? 5.508 11.172 21.25 1 94.94 110 GLY A CA 1
ATOM 804 C C . GLY A 1 110 ? 6.609 11.945 20.547 1 94.94 110 GLY A C 1
ATOM 805 O O . GLY A 1 110 ? 6.449 12.359 19.406 1 94.94 110 GLY A O 1
ATOM 806 N N . ARG A 1 111 ? 7.707 12.156 21.281 1 93.25 111 ARG A N 1
ATOM 807 C CA . ARG A 1 111 ? 8.828 12.922 20.75 1 93.25 111 ARG A CA 1
ATOM 808 C C . ARG A 1 111 ? 9.492 12.172 19.594 1 93.25 111 ARG A C 1
ATOM 810 O O . ARG A 1 111 ? 9.859 12.781 18.578 1 93.25 111 ARG A O 1
ATOM 817 N N . ARG A 1 112 ? 9.562 10.836 19.703 1 95.06 112 ARG A N 1
ATOM 818 C CA . ARG A 1 112 ? 10.305 10.062 18.703 1 95.06 112 ARG A CA 1
ATOM 819 C C . ARG A 1 112 ? 9.367 9.148 17.922 1 95.06 112 ARG A C 1
ATOM 821 O O . ARG A 1 112 ? 9.703 8.719 16.812 1 95.06 112 ARG A O 1
ATOM 828 N N . LEU A 1 113 ? 8.312 8.797 18.609 1 97.56 113 LEU A N 1
ATOM 829 C CA . LEU A 1 113 ? 7.352 7.887 17.984 1 97.56 113 LEU A CA 1
ATOM 830 C C . LEU A 1 113 ? 5.93 8.406 18.141 1 97.56 113 LEU A C 1
ATOM 832 O O . LEU A 1 113 ? 5.543 8.867 19.219 1 97.56 113 LEU A O 1
ATOM 836 N N . THR A 1 114 ? 5.246 8.391 17.109 1 98.75 114 THR A N 1
ATOM 837 C CA . THR A 1 114 ? 3.816 8.68 17.141 1 98.75 114 THR A CA 1
ATOM 838 C C . THR A 1 114 ? 3.012 7.453 16.719 1 98.75 114 THR A C 1
ATOM 840 O O . THR A 1 114 ? 3.201 6.934 15.617 1 98.75 114 THR A O 1
ATOM 843 N N . VAL A 1 115 ? 2.117 6.957 17.578 1 98.94 115 VAL A N 1
ATOM 844 C CA . VAL A 1 115 ? 1.247 5.836 17.25 1 98.94 115 VAL A CA 1
ATOM 845 C C . VAL A 1 115 ? -0.005 6.344 16.547 1 98.94 115 VAL A C 1
ATOM 847 O O . VAL A 1 115 ? -0.651 7.285 17 1 98.94 115 VAL A O 1
ATOM 850 N N . VAL A 1 116 ? -0.311 5.699 15.43 1 98.94 116 VAL A N 1
ATOM 851 C CA . VAL A 1 116 ? -1.43 6.16 14.617 1 98.94 116 VAL A CA 1
ATOM 852 C C . VAL A 1 116 ? -2.336 4.984 14.266 1 98.94 116 VAL A C 1
ATOM 854 O O . VAL A 1 116 ? -1.924 3.826 14.359 1 98.94 116 VAL A O 1
ATOM 857 N N . THR A 1 117 ? -3.566 5.309 13.938 1 98.94 117 THR A N 1
ATOM 858 C CA . THR A 1 117 ? -4.508 4.383 13.32 1 98.94 117 THR A CA 1
ATOM 859 C C . THR A 1 117 ? -5.172 5.02 12.102 1 98.94 117 THR A C 1
ATOM 861 O O . THR A 1 117 ? -5.109 6.234 11.922 1 98.94 117 THR A O 1
ATOM 864 N N . ALA A 1 118 ? -5.691 4.199 11.242 1 98.94 118 ALA A N 1
ATOM 865 C CA . ALA A 1 118 ? -6.5 4.66 10.117 1 98.94 118 ALA A CA 1
ATOM 866 C C . ALA A 1 118 ? -7.613 3.668 9.797 1 98.94 118 ALA A C 1
ATOM 868 O O . ALA A 1 118 ? -7.492 2.475 10.078 1 98.94 118 ALA A O 1
ATOM 869 N N . GLU A 1 119 ? -8.656 4.176 9.344 1 98.94 119 GLU A N 1
ATOM 870 C CA . GLU A 1 119 ? -9.75 3.404 8.758 1 98.94 119 GLU A CA 1
ATOM 871 C C . GLU A 1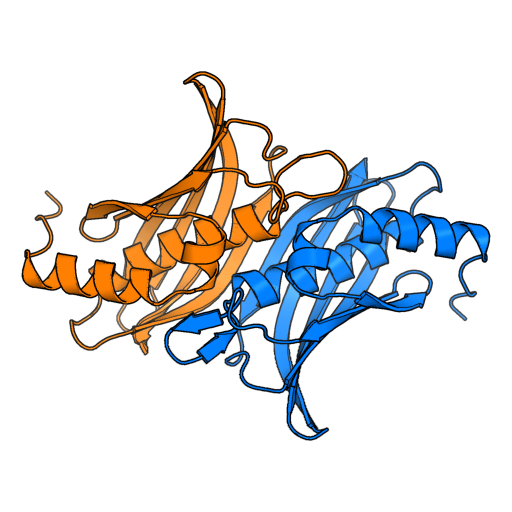 119 ? -9.984 3.793 7.305 1 98.94 119 GLU A C 1
ATOM 873 O O . GLU A 1 119 ? -9.914 4.973 6.949 1 98.94 119 GLU A O 1
ATOM 878 N N . VAL A 1 120 ? -10.234 2.797 6.457 1 98.94 120 VAL A N 1
ATOM 879 C CA . VAL A 1 120 ? -10.586 3.051 5.062 1 98.94 120 VAL A CA 1
ATOM 880 C C . VAL A 1 120 ? -11.984 2.512 4.777 1 98.94 120 VAL A C 1
ATOM 882 O O . VAL A 1 120 ? -12.289 1.357 5.086 1 98.94 120 VAL A O 1
ATOM 885 N N . GLU A 1 121 ? -12.789 3.359 4.25 1 98.94 121 GLU A N 1
ATOM 886 C CA . GLU A 1 121 ? -14.141 3.014 3.842 1 98.94 121 GLU A CA 1
ATOM 887 C C . GLU A 1 121 ? -14.32 3.164 2.334 1 98.94 121 GLU A C 1
ATOM 889 O O . GLU A 1 121 ? -13.633 3.969 1.7 1 98.94 121 GLU A O 1
ATOM 894 N N . VAL A 1 122 ? -15.188 2.34 1.83 1 98.69 122 VAL A N 1
ATOM 895 C CA . VAL A 1 122 ? -15.633 2.543 0.457 1 98.69 122 VAL A CA 1
ATOM 896 C C . VAL A 1 122 ? -17.031 3.164 0.455 1 98.69 122 VAL A C 1
ATOM 898 O O . VAL A 1 122 ? -17.875 2.814 1.285 1 98.69 122 VAL A O 1
ATOM 901 N N . GLU A 1 123 ? -17.188 4.16 -0.344 1 98.31 123 GLU A N 1
ATOM 902 C CA . GLU A 1 123 ? -18.5 4.773 -0.532 1 98.31 123 GLU A CA 1
ATOM 903 C C . GLU A 1 123 ? -19.125 4.336 -1.851 1 98.31 123 GLU A C 1
ATOM 905 O O . GLU A 1 123 ? -18.469 4.375 -2.898 1 98.31 123 GLU A O 1
ATOM 910 N N . GLU A 1 124 ? -20.344 3.826 -1.761 1 95.69 124 GLU A N 1
ATOM 911 C CA . GLU A 1 124 ? -21.156 3.471 -2.92 1 95.69 124 GLU A CA 1
ATOM 912 C C . GLU A 1 124 ? -22.578 4 -2.775 1 95.69 124 GLU A C 1
ATOM 914 O O . GLU A 1 124 ? -23.266 3.676 -1.811 1 95.69 124 GLU A O 1
ATOM 919 N N . ALA A 1 125 ? -22.969 4.816 -3.723 1 95.5 125 ALA A N 1
ATOM 920 C CA . ALA A 1 125 ? -24.328 5.375 -3.732 1 95.5 125 ALA A CA 1
ATOM 921 C C . ALA A 1 125 ? -24.656 6.039 -2.396 1 95.5 125 ALA A C 1
ATOM 923 O O . ALA A 1 125 ? -25.734 5.832 -1.84 1 95.5 125 ALA A O 1
ATOM 924 N N . GLY A 1 126 ? -23.688 6.668 -1.823 1 93.38 126 GLY A N 1
ATOM 925 C CA . GLY A 1 126 ? -23.891 7.469 -0.626 1 93.38 126 GLY A CA 1
ATOM 926 C C . GLY A 1 126 ? -23.734 6.672 0.657 1 93.38 126 GLY A C 1
ATOM 927 O O . GLY A 1 126 ? -23.766 7.238 1.752 1 93.38 126 GLY A O 1
ATOM 928 N N . GLU A 1 127 ? -23.609 5.391 0.55 1 97.44 127 GLU A N 1
ATOM 929 C CA . GLU A 1 127 ? -23.422 4.527 1.714 1 97.44 127 GLU A CA 1
ATOM 930 C C . GLU A 1 127 ? -21.953 4.16 1.894 1 97.44 127 GLU A C 1
ATOM 932 O O . GLU A 1 127 ? -21.25 3.906 0.916 1 97.44 127 GLU A O 1
ATOM 937 N N . ARG A 1 128 ? -21.516 4.164 3.152 1 98.12 128 ARG A N 1
ATOM 938 C CA . ARG A 1 128 ? -20.125 3.861 3.455 1 98.12 128 ARG A CA 1
ATOM 939 C C . ARG A 1 128 ? -20 2.508 4.145 1 98.12 128 ARG A C 1
ATOM 941 O O . ARG A 1 128 ? -20.844 2.135 4.953 1 98.12 128 ARG A O 1
ATOM 948 N N . ARG A 1 129 ? -19.016 1.764 3.779 1 98.44 129 ARG A N 1
ATOM 949 C CA . ARG A 1 129 ? -18.672 0.486 4.398 1 98.44 129 ARG A CA 1
ATOM 950 C C . ARG A 1 129 ? -17.188 0.408 4.723 1 98.44 129 ARG A C 1
ATOM 952 O O . ARG A 1 129 ? -16.344 0.77 3.896 1 98.44 129 ARG A O 1
ATOM 959 N N . LEU A 1 130 ? -16.922 -0.024 5.988 1 98.88 130 LEU A N 1
ATOM 960 C CA . LEU A 1 130 ? -15.547 -0.211 6.414 1 98.88 130 LEU A CA 1
ATOM 961 C C . LEU A 1 130 ? -14.898 -1.37 5.664 1 98.88 130 LEU A C 1
ATOM 963 O O . LEU A 1 130 ? -15.461 -2.465 5.598 1 98.88 130 LEU A O 1
ATOM 967 N N . ILE A 1 131 ? -13.656 -1.097 5.078 1 98.81 131 ILE A N 1
ATOM 968 C CA . ILE A 1 131 ? -13.062 -2.176 4.297 1 98.81 131 ILE A CA 1
ATOM 969 C C . ILE A 1 131 ? -11.648 -2.459 4.793 1 98.81 131 ILE A C 1
ATOM 971 O O . ILE A 1 131 ? -11.039 -3.469 4.426 1 98.81 131 ILE A O 1
ATOM 975 N N . ALA A 1 132 ? -11.062 -1.601 5.629 1 98.94 132 ALA A N 1
ATOM 976 C CA . ALA A 1 132 ? -9.719 -1.846 6.148 1 98.94 132 ALA A CA 1
ATOM 977 C C . ALA A 1 132 ? -9.469 -1.049 7.426 1 98.94 132 ALA A C 1
ATOM 979 O O . ALA A 1 132 ? -10.031 0.029 7.613 1 98.94 132 ALA A O 1
ATOM 980 N N . VAL A 1 133 ? -8.641 -1.555 8.266 1 98.94 133 VAL A N 1
ATOM 981 C CA . VAL A 1 133 ? -8.117 -0.862 9.438 1 98.94 133 VAL A CA 1
ATOM 982 C C . VAL A 1 133 ? -6.594 -0.959 9.461 1 98.94 133 VAL A C 1
ATOM 984 O O . VAL A 1 133 ? -6.031 -2.002 9.125 1 98.94 133 VAL A O 1
ATOM 987 N N . LEU A 1 134 ? -5.992 0.128 9.789 1 98.94 134 LEU A N 1
ATOM 988 C CA . LEU A 1 134 ? -4.535 0.183 9.883 1 98.94 134 LEU A CA 1
ATOM 989 C C . LEU A 1 134 ? -4.098 0.675 11.258 1 98.94 134 LEU A C 1
ATOM 991 O O . LEU A 1 134 ? -4.793 1.48 11.883 1 98.94 134 LEU A O 1
ATOM 995 N N . GLN A 1 135 ? -2.996 0.211 11.664 1 98.94 135 GLN A N 1
ATOM 996 C CA . GLN A 1 135 ? -2.301 0.735 12.828 1 98.94 135 GLN A CA 1
ATOM 997 C C . GLN A 1 135 ? -0.789 0.718 12.625 1 98.94 135 GLN A C 1
ATOM 999 O O . GLN A 1 135 ? -0.244 -0.235 12.062 1 98.94 135 GLN A O 1
ATOM 1004 N N . GLY A 1 136 ? -0.14 1.793 13.094 1 98.88 136 GLY A N 1
ATOM 1005 C CA . GLY A 1 136 ? 1.294 1.858 12.859 1 98.88 136 GLY A CA 1
ATOM 1006 C C . GLY A 1 136 ? 1.977 2.951 13.664 1 98.88 136 GLY A C 1
ATOM 1007 O O . GLY A 1 136 ? 1.406 3.473 14.625 1 98.88 136 GLY A O 1
ATOM 1008 N N . THR A 1 137 ? 3.25 3.117 13.281 1 98.88 137 THR A N 1
ATOM 1009 C CA . THR A 1 137 ? 4.094 4.09 13.969 1 98.88 137 THR A CA 1
ATOM 1010 C C . THR A 1 137 ? 4.754 5.031 12.961 1 98.88 137 THR A C 1
ATOM 1012 O O . THR A 1 137 ? 5.289 4.582 11.945 1 98.88 137 THR A O 1
ATOM 1015 N N . MET A 1 138 ? 4.637 6.273 13.242 1 98.56 138 MET A N 1
ATOM 1016 C CA . MET A 1 138 ? 5.266 7.332 12.453 1 98.56 138 MET A CA 1
ATOM 1017 C C . MET A 1 138 ? 6.441 7.945 13.211 1 98.56 138 MET A C 1
ATOM 1019 O O . MET A 1 138 ? 6.418 8.031 14.438 1 98.56 138 MET A O 1
ATOM 1023 N N . VAL A 1 139 ? 7.398 8.445 12.492 1 98.06 139 VAL A N 1
ATOM 1024 C CA . VAL A 1 139 ? 8.594 9.047 13.07 1 98.06 139 VAL A CA 1
ATOM 1025 C C . VAL A 1 139 ? 8.836 10.414 12.438 1 98.06 139 VAL A C 1
ATOM 1027 O O . VAL A 1 139 ? 8.828 10.555 11.211 1 98.06 139 VAL A O 1
ATOM 1030 N N . PRO A 1 140 ? 9.047 11.406 13.281 1 96.88 140 PRO A N 1
ATOM 1031 C CA . PRO A 1 140 ? 9.469 12.688 12.719 1 96.88 140 PRO A CA 1
ATOM 1032 C C . PRO A 1 140 ? 10.875 12.633 12.125 1 96.88 140 PRO A C 1
ATOM 1034 O O . PRO A 1 140 ? 11.758 11.984 12.688 1 96.88 140 PRO A O 1
ATOM 1037 N N . VAL A 1 141 ? 11.047 13.25 10.977 1 93.75 141 VAL A N 1
ATOM 1038 C CA . VAL A 1 141 ? 12.375 13.312 10.367 1 93.75 141 VAL A CA 1
ATOM 1039 C C . VAL A 1 141 ? 12.68 14.75 9.945 1 93.75 141 VAL A C 1
ATOM 1041 O O . VAL A 1 141 ? 11.773 15.555 9.734 1 93.75 141 VAL A O 1
ATOM 1044 N N . MET B 1 1 ? 13.125 -30.172 -2.971 1 42.06 1 MET B N 1
ATOM 1045 C CA . MET B 1 1 ? 13.414 -29.75 -4.34 1 42.06 1 MET B CA 1
ATOM 1046 C C . MET B 1 1 ? 12.18 -29.109 -4.977 1 42.06 1 MET B C 1
ATOM 1048 O O . MET B 1 1 ? 11.195 -29.797 -5.262 1 42.06 1 MET B O 1
ATOM 1052 N N . THR B 1 2 ? 11.727 -27.812 -4.551 1 57.56 2 THR B N 1
ATOM 1053 C CA . THR B 1 2 ? 10.352 -27.391 -4.82 1 57.56 2 THR B CA 1
ATOM 1054 C C . THR B 1 2 ? 10.062 -27.438 -6.316 1 57.56 2 THR B C 1
ATOM 1056 O O . THR B 1 2 ? 10.773 -26.812 -7.109 1 57.56 2 THR B O 1
ATOM 1059 N N . GLU B 1 3 ? 9.562 -28.578 -6.906 1 77.44 3 GLU B N 1
ATOM 1060 C CA . GLU B 1 3 ? 9.258 -28.891 -8.297 1 77.44 3 GLU B CA 1
ATOM 1061 C C . GLU B 1 3 ? 8.609 -27.688 -8.992 1 77.44 3 GLU B C 1
ATOM 1063 O O . GLU B 1 3 ? 7.926 -26.891 -8.344 1 77.44 3 GLU B O 1
ATOM 1068 N N . ALA B 1 4 ? 9.125 -27.266 -10.203 1 90.25 4 ALA B N 1
ATOM 1069 C CA . ALA B 1 4 ? 8.625 -26.203 -11.07 1 90.25 4 ALA B CA 1
ATOM 1070 C C . ALA B 1 4 ? 7.113 -26.297 -11.242 1 90.25 4 ALA B C 1
ATOM 1072 O O . ALA B 1 4 ? 6.539 -27.391 -11.117 1 90.25 4 ALA B O 1
ATOM 1073 N N . LEU B 1 5 ? 6.531 -25.109 -11.352 1 94.25 5 LEU B N 1
ATOM 1074 C CA . LEU B 1 5 ? 5.121 -25.109 -11.727 1 94.25 5 LEU B CA 1
ATOM 1075 C C . LEU B 1 5 ? 4.922 -25.75 -13.102 1 94.25 5 LEU B C 1
ATOM 1077 O O . LEU B 1 5 ? 5.809 -25.672 -13.953 1 94.25 5 LEU B O 1
ATOM 1081 N N . THR B 1 6 ? 3.812 -26.469 -13.242 1 94.31 6 THR B N 1
ATOM 1082 C CA . THR B 1 6 ? 3.479 -26.875 -14.609 1 94.31 6 THR B CA 1
ATOM 1083 C C . THR B 1 6 ? 3.309 -25.656 -15.508 1 94.31 6 THR B C 1
ATOM 1085 O O . THR B 1 6 ? 2.955 -24.578 -15.047 1 94.31 6 THR B O 1
ATOM 1088 N N . PRO B 1 7 ? 3.6 -25.844 -16.766 1 95.25 7 PRO B N 1
ATOM 1089 C CA . PRO B 1 7 ? 3.43 -24.719 -17.688 1 95.25 7 PRO B CA 1
ATOM 1090 C C . PRO B 1 7 ? 2.027 -24.109 -17.641 1 95.25 7 PRO B C 1
ATOM 1092 O O . PRO B 1 7 ? 1.871 -22.891 -17.719 1 95.25 7 PRO B O 1
ATOM 1095 N N . THR B 1 8 ? 1.064 -24.984 -17.5 1 94.69 8 THR B N 1
ATOM 1096 C CA . THR B 1 8 ? -0.317 -24.516 -17.438 1 94.69 8 THR B CA 1
ATOM 1097 C C . THR B 1 8 ? -0.557 -23.672 -16.188 1 94.69 8 THR B C 1
ATOM 1099 O O . THR B 1 8 ? -1.189 -22.625 -16.266 1 94.69 8 THR B O 1
ATOM 1102 N N . ARG B 1 9 ? -0.057 -24.109 -15.062 1 95.12 9 ARG B N 1
ATOM 1103 C CA . ARG B 1 9 ? -0.22 -23.359 -13.812 1 95.12 9 ARG B CA 1
ATOM 1104 C C . ARG B 1 9 ? 0.537 -22.047 -13.859 1 95.12 9 ARG B C 1
ATOM 1106 O O . ARG B 1 9 ? 0.028 -21.016 -13.414 1 95.12 9 ARG B O 1
ATOM 1113 N N . ASP B 1 10 ? 1.729 -22.078 -14.367 1 96.69 10 ASP B N 1
ATOM 1114 C CA . ASP B 1 10 ? 2.525 -20.859 -14.531 1 96.69 10 ASP B CA 1
ATOM 1115 C C . ASP B 1 10 ? 1.78 -19.828 -15.375 1 96.69 10 ASP B C 1
ATOM 1117 O O . ASP B 1 10 ? 1.646 -18.672 -14.969 1 96.69 10 ASP B O 1
ATOM 1121 N N . ALA B 1 11 ? 1.218 -20.25 -16.453 1 96 11 ALA B N 1
ATOM 1122 C CA . ALA B 1 11 ? 0.49 -19.375 -17.359 1 96 11 ALA B CA 1
ATOM 1123 C C . ALA B 1 11 ? -0.742 -18.781 -16.688 1 96 11 ALA B C 1
ATOM 1125 O O . ALA B 1 11 ? -1.055 -17.594 -16.875 1 96 11 ALA B O 1
ATOM 1126 N N . LYS B 1 12 ? -1.377 -19.594 -15.922 1 95.06 12 LYS B N 1
ATOM 1127 C CA . LYS B 1 12 ? -2.58 -19.141 -15.234 1 95.06 12 LYS B CA 1
ATOM 1128 C C . LYS B 1 12 ? -2.248 -18.062 -14.203 1 95.06 12 LYS B C 1
ATOM 1130 O O . LYS B 1 12 ? -2.951 -17.047 -14.109 1 95.06 12 LYS B O 1
ATOM 1135 N N . VAL B 1 13 ? -1.202 -18.281 -13.43 1 95.62 13 VAL B N 1
ATOM 1136 C CA . VAL B 1 13 ? -0.797 -17.328 -12.398 1 95.62 13 VAL B CA 1
ATOM 1137 C C . VAL B 1 13 ? -0.359 -16.016 -13.055 1 95.62 13 VAL B C 1
ATOM 1139 O O . VAL B 1 13 ? -0.761 -14.938 -12.617 1 95.62 13 VAL B O 1
ATOM 1142 N N . ARG B 1 14 ? 0.384 -16.078 -14.156 1 96.25 14 ARG B N 1
ATOM 1143 C CA . ARG B 1 14 ? 0.865 -14.883 -14.852 1 96.25 14 ARG B CA 1
ATOM 1144 C C . ARG B 1 14 ? -0.286 -14.133 -15.508 1 96.25 14 ARG B C 1
ATOM 1146 O O . ARG B 1 14 ? -0.27 -12.898 -15.586 1 96.25 14 ARG B O 1
ATOM 1153 N N . ALA B 1 15 ? -1.256 -14.883 -16 1 94.62 15 ALA B N 1
ATOM 1154 C CA . ALA B 1 15 ? -2.441 -14.25 -16.578 1 94.62 15 ALA B CA 1
ATOM 1155 C C . ALA B 1 15 ? -3.23 -13.5 -15.508 1 94.62 15 ALA B C 1
ATOM 1157 O O . ALA B 1 15 ? -3.74 -12.406 -15.758 1 94.62 15 ALA B O 1
ATOM 1158 N N . SER B 1 16 ? -3.369 -14.141 -14.375 1 94.06 16 SER B N 1
ATOM 1159 C CA . SER B 1 16 ? -4.02 -13.484 -13.242 1 94.06 16 SER B CA 1
ATOM 1160 C C . SER B 1 16 ? -3.307 -12.18 -12.875 1 94.06 16 SER B C 1
ATOM 1162 O O . SER B 1 16 ? -3.949 -11.148 -12.695 1 94.06 16 SER B O 1
ATOM 1164 N N . PHE B 1 17 ? -1.976 -12.164 -12.82 1 96.62 17 PHE B N 1
ATOM 1165 C CA . PHE B 1 17 ? -1.162 -11 -12.5 1 96.62 17 PHE B CA 1
ATOM 1166 C C . PHE B 1 17 ? -1.385 -9.883 -13.516 1 96.62 17 PHE B C 1
ATOM 1168 O O . PHE B 1 17 ? -1.499 -8.711 -13.148 1 96.62 17 PHE B O 1
ATOM 1175 N N . ALA B 1 18 ? -1.486 -10.281 -14.75 1 94.5 18 ALA B N 1
ATOM 1176 C CA . ALA B 1 18 ? -1.593 -9.32 -15.844 1 94.5 18 ALA B CA 1
ATOM 1177 C C . ALA B 1 18 ? -2.918 -8.562 -15.781 1 94.5 18 ALA B C 1
ATOM 1179 O O . ALA B 1 18 ? -3.055 -7.488 -16.375 1 94.5 18 ALA B O 1
ATOM 1180 N N . ARG B 1 19 ? -3.822 -9.078 -15.016 1 92.56 19 ARG B N 1
ATOM 1181 C CA . ARG B 1 19 ? -5.137 -8.445 -14.906 1 92.56 19 ARG B CA 1
ATOM 1182 C C . ARG B 1 19 ? -5.148 -7.391 -13.805 1 92.56 19 ARG B C 1
ATOM 1184 O O . ARG B 1 19 ? -6.086 -6.598 -13.711 1 92.56 19 ARG B O 1
ATOM 1191 N N . GLN B 1 20 ? -4.117 -7.422 -13.008 1 92.88 20 GLN B N 1
ATOM 1192 C CA . GLN B 1 20 ? -4.012 -6.402 -11.969 1 92.88 20 GLN B CA 1
ATOM 1193 C C . GLN B 1 20 ? -3.59 -5.059 -12.555 1 92.88 20 GLN B C 1
ATOM 1195 O O . GLN B 1 20 ? -2.396 -4.793 -12.719 1 92.88 20 GLN B O 1
ATOM 1200 N N . ARG B 1 21 ? -4.438 -4.109 -12.719 1 94.81 21 ARG B N 1
ATOM 1201 C CA . ARG B 1 21 ? -4.176 -2.855 -13.422 1 94.81 21 ARG B CA 1
ATOM 1202 C C . ARG B 1 21 ? -3.184 -1.995 -12.648 1 94.81 21 ARG B C 1
ATOM 1204 O O . ARG B 1 21 ? -2.371 -1.287 -13.242 1 94.81 21 ARG B O 1
ATOM 1211 N N . LEU B 1 22 ? -3.258 -2.047 -11.32 1 96.62 22 LEU B N 1
ATOM 1212 C CA . LEU B 1 22 ? -2.285 -1.269 -10.562 1 96.62 22 LEU B CA 1
ATOM 1213 C C . LEU B 1 22 ? -0.864 -1.733 -10.867 1 96.62 22 LEU B C 1
ATOM 1215 O O . LEU B 1 22 ? 0.06 -0.919 -10.93 1 96.62 22 LEU B O 1
ATOM 1219 N N . MET B 1 23 ? -0.635 -3.043 -11.047 1 97.62 23 MET B N 1
ATOM 1220 C CA . MET B 1 23 ? 0.691 -3.561 -11.367 1 97.62 23 MET B CA 1
ATOM 1221 C C . MET B 1 23 ? 1.142 -3.088 -12.75 1 97.62 23 MET B C 1
ATOM 1223 O O . MET B 1 23 ? 2.307 -2.736 -12.938 1 97.62 23 MET B O 1
ATOM 1227 N N . THR B 1 24 ? 0.223 -3.027 -13.656 1 96.31 24 THR B N 1
ATOM 1228 C CA . THR B 1 24 ? 0.522 -2.467 -14.969 1 96.31 24 THR B CA 1
ATOM 1229 C C . THR B 1 24 ? 0.868 -0.984 -14.859 1 96.31 24 THR B C 1
ATOM 1231 O O . THR B 1 24 ? 1.812 -0.512 -15.492 1 96.31 24 THR B O 1
ATOM 1234 N N . THR B 1 25 ? 0.083 -0.293 -14.07 1 97 25 THR B N 1
ATOM 1235 C CA . THR B 1 25 ? 0.306 1.131 -13.844 1 97 25 THR B CA 1
ATOM 1236 C C . THR B 1 25 ? 1.716 1.38 -13.312 1 97 25 THR B C 1
ATOM 1238 O O . THR B 1 25 ? 2.373 2.342 -13.711 1 97 25 THR B O 1
ATOM 1241 N N . PHE B 1 26 ? 2.203 0.474 -12.438 1 98.12 26 PHE B N 1
ATOM 1242 C CA . PHE B 1 26 ? 3.52 0.623 -11.828 1 98.12 26 PHE B CA 1
ATOM 1243 C C . PHE B 1 26 ? 4.609 0.087 -12.75 1 98.12 26 PHE B C 1
ATOM 1245 O O . PHE B 1 26 ? 5.797 0.172 -12.438 1 98.12 26 PHE B O 1
ATOM 1252 N N . GLY B 1 27 ? 4.223 -0.478 -13.922 1 98.12 27 GLY B N 1
ATOM 1253 C CA . GLY B 1 27 ? 5.199 -1.101 -14.797 1 98.12 27 GLY B CA 1
ATOM 1254 C C . GLY B 1 27 ? 5.809 -2.361 -14.211 1 98.12 27 GLY B C 1
ATOM 1255 O O . GLY B 1 27 ? 6.973 -2.674 -14.469 1 98.12 27 GLY B O 1
ATOM 1256 N N . ALA B 1 28 ? 5.074 -3.082 -13.438 1 98.56 28 ALA B N 1
ATOM 1257 C CA . ALA B 1 28 ? 5.578 -4.25 -12.711 1 98.56 28 ALA B CA 1
ATOM 1258 C C . ALA B 1 28 ? 5.477 -5.508 -13.57 1 98.56 28 ALA B C 1
ATOM 1260 O O . ALA B 1 28 ? 4.625 -5.602 -14.453 1 98.56 28 ALA B O 1
ATOM 1261 N N . GLY B 1 29 ? 6.367 -6.43 -13.25 1 98.56 29 GLY B N 1
ATOM 1262 C CA . GLY B 1 29 ? 6.328 -7.746 -13.867 1 98.56 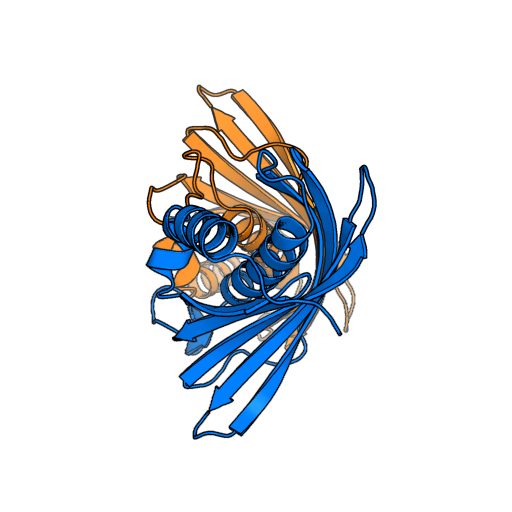29 GLY B CA 1
ATOM 1263 C C . GLY B 1 29 ? 6.875 -8.844 -12.969 1 98.56 29 GLY B C 1
ATOM 1264 O O . GLY B 1 29 ? 7.766 -8.602 -12.156 1 98.56 29 GLY B O 1
ATOM 1265 N N . ILE B 1 30 ? 6.34 -10.055 -13.156 1 98.69 30 ILE B N 1
ATOM 1266 C CA . ILE B 1 30 ? 6.863 -11.219 -12.453 1 98.69 30 ILE B CA 1
ATOM 1267 C C . ILE B 1 30 ? 8.18 -11.656 -13.086 1 98.69 30 ILE B C 1
ATOM 1269 O O . ILE B 1 30 ? 8.227 -11.977 -14.273 1 98.69 30 ILE B O 1
ATOM 1273 N N . THR B 1 31 ? 9.211 -11.758 -12.289 1 98.5 31 THR B N 1
ATOM 1274 C CA . THR B 1 31 ? 10.516 -12.148 -12.812 1 98.5 31 THR B CA 1
ATOM 1275 C C . THR B 1 31 ? 10.883 -13.562 -12.352 1 98.5 31 THR B C 1
ATOM 1277 O O . THR B 1 31 ? 11.719 -14.219 -12.977 1 98.5 31 THR B O 1
ATOM 1280 N N . VAL B 1 32 ? 10.406 -14.016 -11.25 1 98.44 32 VAL B N 1
ATOM 1281 C CA . VAL B 1 32 ? 10.547 -15.375 -10.75 1 98.44 32 VAL B CA 1
ATOM 1282 C C . VAL B 1 32 ? 9.195 -15.891 -10.25 1 98.44 32 VAL B C 1
ATOM 1284 O O . VAL B 1 32 ? 8.461 -15.172 -9.57 1 98.44 32 VAL B O 1
ATOM 1287 N N . LEU B 1 33 ? 8.859 -17.125 -10.617 1 98.62 33 LEU B N 1
ATOM 1288 C CA . LEU B 1 33 ? 7.656 -17.781 -10.133 1 98.62 33 LEU B CA 1
ATOM 1289 C C . LEU B 1 33 ? 7.891 -19.281 -9.977 1 98.62 33 LEU B C 1
ATOM 1291 O O . LEU B 1 33 ? 8.039 -20 -10.961 1 98.62 33 LEU B O 1
ATOM 1295 N N . THR B 1 34 ? 8.023 -19.703 -8.82 1 98.31 34 THR B N 1
ATOM 1296 C CA . THR B 1 34 ? 8.156 -21.094 -8.445 1 98.31 34 THR B CA 1
ATOM 1297 C C . THR B 1 34 ? 7.238 -21.422 -7.273 1 98.31 34 THR B C 1
ATOM 1299 O O . THR B 1 34 ? 6.672 -20.531 -6.645 1 98.31 34 THR B O 1
ATOM 1302 N N . PRO B 1 35 ? 6.945 -22.688 -7.008 1 98.12 35 PRO B N 1
ATOM 1303 C CA . PRO B 1 35 ? 6.035 -23 -5.906 1 98.12 35 PRO B CA 1
ATOM 1304 C C . PRO B 1 35 ? 6.445 -22.344 -4.59 1 98.12 35 PRO B C 1
ATOM 1306 O O . PRO B 1 35 ? 7.523 -22.625 -4.062 1 98.12 35 PRO B O 1
ATOM 1309 N N . GLY B 1 36 ? 5.605 -21.484 -4.078 1 98.38 36 GLY B N 1
ATOM 1310 C CA . GLY B 1 36 ? 5.816 -20.828 -2.799 1 98.38 36 GLY B CA 1
ATOM 1311 C C . GLY B 1 36 ? 6.75 -19.625 -2.889 1 98.38 36 GLY B C 1
ATOM 1312 O O . GLY B 1 36 ? 7.238 -19.141 -1.868 1 98.38 36 GLY B O 1
ATOM 1313 N N . HIS B 1 37 ? 7.078 -19.203 -4.109 1 98.75 37 HIS B N 1
ATOM 1314 C CA . HIS B 1 37 ? 8.055 -18.141 -4.312 1 98.75 37 HIS B CA 1
ATOM 1315 C C . HIS B 1 37 ? 7.699 -17.281 -5.531 1 98.75 37 HIS B C 1
ATOM 1317 O O . HIS B 1 37 ? 7.422 -17.828 -6.605 1 98.75 37 HIS B O 1
ATOM 1323 N N . CYS B 1 38 ? 7.691 -15.969 -5.352 1 98.88 38 CYS B N 1
ATOM 1324 C CA . CYS B 1 38 ? 7.402 -15.047 -6.438 1 98.88 38 CYS B CA 1
ATOM 1325 C C . CYS B 1 38 ? 8.242 -13.781 -6.32 1 98.88 38 CYS B C 1
ATOM 1327 O O . CYS B 1 38 ? 8.352 -13.203 -5.238 1 98.88 38 CYS B O 1
ATOM 1329 N N . GLU B 1 39 ? 8.875 -13.359 -7.402 1 98.94 39 GLU B N 1
ATOM 1330 C CA . GLU B 1 39 ? 9.594 -12.086 -7.473 1 98.94 39 GLU B CA 1
ATOM 1331 C C . GLU B 1 39 ? 8.961 -11.148 -8.5 1 98.94 39 GLU B C 1
ATOM 1333 O O . GLU B 1 39 ? 8.719 -11.547 -9.641 1 98.94 39 GLU B O 1
ATOM 1338 N N . ILE B 1 40 ? 8.688 -9.992 -8.062 1 98.88 40 ILE B N 1
ATOM 1339 C CA . ILE B 1 40 ? 8.133 -8.938 -8.906 1 98.88 40 ILE B CA 1
ATOM 1340 C C . ILE B 1 40 ? 9.086 -7.754 -8.953 1 98.88 40 ILE B C 1
ATOM 1342 O O . ILE B 1 40 ? 9.641 -7.352 -7.926 1 98.88 40 ILE B O 1
ATOM 1346 N N . THR B 1 41 ? 9.336 -7.191 -10.102 1 98.81 41 THR B N 1
ATOM 1347 C CA . THR B 1 41 ? 10.156 -5.992 -10.25 1 98.81 41 THR B CA 1
ATOM 1348 C C . THR B 1 41 ? 9.344 -4.859 -10.867 1 98.81 41 THR B C 1
ATOM 1350 O O . THR B 1 41 ? 8.398 -5.102 -11.617 1 98.81 41 THR B O 1
ATOM 1353 N N . ALA B 1 42 ? 9.648 -3.654 -10.523 1 98.69 42 ALA B N 1
ATOM 1354 C CA . ALA B 1 42 ? 9.047 -2.459 -11.109 1 98.69 42 ALA B CA 1
ATOM 1355 C C . ALA B 1 42 ? 10.016 -1.285 -11.086 1 98.69 42 ALA B C 1
ATOM 1357 O O . ALA B 1 42 ? 10.766 -1.104 -10.125 1 98.69 42 ALA B O 1
ATOM 1358 N N . PRO B 1 43 ? 10.047 -0.471 -12.156 1 98.31 43 PRO B N 1
ATOM 1359 C CA . PRO B 1 43 ? 10.75 0.808 -12.047 1 98.31 43 PRO B CA 1
ATOM 1360 C C . PRO B 1 43 ? 10.094 1.762 -11.047 1 98.31 43 PRO B C 1
ATOM 1362 O O . PRO B 1 43 ? 8.945 1.545 -10.648 1 98.31 43 PRO B O 1
ATOM 1365 N N . ILE B 1 44 ? 10.867 2.684 -10.562 1 97.62 44 ILE B N 1
ATOM 1366 C CA . ILE B 1 44 ? 10.289 3.756 -9.758 1 97.62 44 ILE B CA 1
ATOM 1367 C C . ILE B 1 44 ? 9.875 4.914 -10.672 1 97.62 44 ILE B C 1
ATOM 1369 O O . ILE B 1 44 ? 10.641 5.852 -10.875 1 97.62 44 ILE B O 1
ATOM 1373 N N . LEU B 1 45 ? 8.664 4.867 -11.156 1 97 45 LEU B N 1
ATOM 1374 C CA . LEU B 1 45 ? 8.148 5.855 -12.094 1 97 45 LEU B CA 1
ATOM 1375 C C . LEU B 1 45 ? 7.707 7.121 -11.367 1 97 45 LEU B C 1
ATOM 1377 O O . LEU B 1 45 ? 7.328 7.07 -10.195 1 97 45 LEU B O 1
ATOM 1381 N N . PRO B 1 46 ? 7.742 8.273 -12.055 1 95.5 46 PRO B N 1
ATOM 1382 C CA . PRO B 1 46 ? 7.305 9.516 -11.422 1 95.5 46 PRO B CA 1
ATOM 1383 C C . PRO B 1 46 ? 5.918 9.398 -10.789 1 95.5 46 PRO B C 1
ATOM 1385 O O . PRO B 1 46 ? 5.676 9.961 -9.719 1 95.5 46 PRO B O 1
ATOM 1388 N N . LEU B 1 47 ? 5.004 8.648 -11.289 1 95.38 47 LEU B N 1
ATOM 1389 C CA . LEU B 1 47 ? 3.615 8.555 -10.852 1 95.38 47 LEU B CA 1
ATOM 1390 C C . LEU B 1 47 ? 3.516 7.832 -9.508 1 95.38 47 LEU B C 1
ATOM 1392 O O . LEU B 1 47 ? 2.459 7.84 -8.875 1 95.38 47 LEU B O 1
ATOM 1396 N N . ALA B 1 48 ? 4.59 7.125 -9.094 1 95.5 48 ALA B N 1
ATOM 1397 C CA . ALA B 1 48 ? 4.543 6.324 -7.871 1 95.5 48 ALA B CA 1
ATOM 1398 C C . ALA B 1 48 ? 5.445 6.922 -6.793 1 95.5 48 ALA B C 1
ATOM 1400 O O . ALA B 1 48 ? 5.746 6.266 -5.789 1 95.5 48 ALA B O 1
ATOM 1401 N N . ARG B 1 49 ? 5.898 8.164 -6.996 1 93.81 49 ARG B N 1
ATOM 1402 C CA . ARG B 1 49 ? 6.848 8.797 -6.086 1 93.81 49 ARG B CA 1
ATOM 1403 C C . ARG B 1 49 ? 6.121 9.578 -5 1 93.81 49 ARG B C 1
ATOM 1405 O O . ARG B 1 49 ? 4.941 9.906 -5.148 1 93.81 49 ARG B O 1
ATOM 1412 N N . GLN B 1 50 ? 6.906 9.82 -3.975 1 91.38 50 GLN B N 1
ATOM 1413 C CA . GLN B 1 50 ? 6.453 10.734 -2.934 1 91.38 50 GLN B CA 1
ATOM 1414 C C . GLN B 1 50 ? 7.219 12.055 -2.988 1 91.38 50 GLN B C 1
ATOM 1416 O O . GLN B 1 50 ? 7.879 12.352 -3.988 1 91.38 50 GLN B O 1
ATOM 1421 N N . GLN B 1 51 ? 7.172 13.148 -2.184 1 77.94 51 GLN B N 1
ATOM 1422 C CA . GLN B 1 51 ? 7.613 14.531 -2.248 1 77.94 51 GLN B CA 1
ATOM 1423 C C . GLN B 1 51 ? 9.117 14.625 -2.502 1 77.94 51 GLN B C 1
ATOM 1425 O O . GLN B 1 51 ? 9.602 15.609 -3.066 1 77.94 51 GLN B O 1
ATOM 1430 N N . HIS B 1 52 ? 10.031 13.703 -2.057 1 79.94 52 HIS B N 1
ATOM 1431 C CA . HIS B 1 52 ? 11.477 13.812 -2.227 1 79.94 52 HIS B CA 1
ATOM 1432 C C . HIS B 1 52 ? 11.977 12.859 -3.309 1 79.94 52 HIS B C 1
ATOM 1434 O O . HIS B 1 52 ? 13.062 12.289 -3.189 1 79.94 52 HIS B O 1
ATOM 1440 N N . ASP B 1 53 ? 11.203 12.609 -4.328 1 84.31 53 ASP B N 1
ATOM 1441 C CA . ASP B 1 53 ? 11.516 11.781 -5.488 1 84.31 53 ASP B CA 1
ATOM 1442 C C . ASP B 1 53 ? 11.828 10.344 -5.074 1 84.31 53 ASP B C 1
ATOM 1444 O O . ASP B 1 53 ? 12.68 9.695 -5.672 1 84.31 53 ASP B O 1
ATOM 1448 N N . VAL B 1 54 ? 11.383 10.062 -3.994 1 93.06 54 VAL B N 1
ATOM 1449 C CA . VAL B 1 54 ? 11.492 8.703 -3.486 1 93.06 54 VAL B CA 1
ATOM 1450 C C . VAL B 1 54 ? 10.18 7.957 -3.719 1 93.06 54 VAL B C 1
ATOM 1452 O O . VAL B 1 54 ? 9.102 8.57 -3.719 1 93.06 54 VAL B O 1
ATOM 1455 N N . GLY B 1 55 ? 10.32 6.629 -4.02 1 96.81 55 GLY B N 1
ATOM 1456 C CA . GLY B 1 55 ? 9.094 5.852 -4.156 1 96.81 55 GLY B CA 1
ATOM 1457 C C . GLY B 1 55 ? 8.188 5.949 -2.945 1 96.81 55 GLY B C 1
ATOM 1458 O O . GLY B 1 55 ? 8.656 5.961 -1.807 1 96.81 55 GLY B O 1
ATOM 1459 N N . HIS B 1 56 ? 6.945 6.121 -3.17 1 97.62 56 HIS B N 1
ATOM 1460 C CA . HIS B 1 56 ? 5.969 6.137 -2.088 1 97.62 56 HIS B CA 1
ATOM 1461 C C . HIS B 1 56 ? 5.914 4.785 -1.378 1 97.62 56 HIS B C 1
ATOM 1463 O O . HIS B 1 56 ? 6.047 3.74 -2.016 1 97.62 56 HIS B O 1
ATOM 1469 N N . ALA B 1 57 ? 5.617 4.75 -0.046 1 97.94 57 ALA B N 1
ATOM 1470 C CA . ALA B 1 57 ? 5.449 3.514 0.714 1 97.94 57 ALA B CA 1
ATOM 1471 C C . ALA B 1 57 ? 4.34 2.652 0.122 1 97.94 57 ALA B C 1
ATOM 1473 O O . ALA B 1 57 ? 4.359 1.426 0.253 1 97.94 57 ALA B O 1
ATOM 1474 N N . GLY B 1 58 ? 3.348 3.281 -0.517 1 98.38 58 GLY B N 1
ATOM 1475 C CA . GLY B 1 58 ? 2.285 2.559 -1.198 1 98.38 58 GLY B CA 1
ATOM 1476 C C . GLY B 1 58 ? 2.793 1.664 -2.312 1 98.38 58 GLY B C 1
ATOM 1477 O O . GLY B 1 58 ? 2.258 0.576 -2.535 1 98.38 58 GLY B O 1
ATOM 1478 N N . LEU B 1 59 ? 3.789 2.166 -3.064 1 98.56 59 LEU B N 1
ATOM 1479 C CA . LEU B 1 59 ? 4.438 1.352 -4.09 1 98.56 59 LEU B CA 1
ATOM 1480 C C . LEU B 1 59 ? 5.141 0.152 -3.463 1 98.56 59 LEU B C 1
ATOM 1482 O O . LEU B 1 59 ? 4.949 -0.984 -3.902 1 98.56 59 LEU B O 1
ATOM 1486 N N . THR B 1 60 ? 5.953 0.429 -2.422 1 98.81 60 THR B N 1
ATOM 1487 C CA . THR B 1 60 ? 6.707 -0.6 -1.714 1 98.81 60 THR B CA 1
ATOM 1488 C C . THR B 1 60 ? 5.773 -1.675 -1.166 1 98.81 60 THR B C 1
ATOM 1490 O O . THR B 1 60 ? 5.996 -2.867 -1.389 1 98.81 60 THR B O 1
ATOM 1493 N N . PHE B 1 61 ? 4.711 -1.267 -0.539 1 98.88 61 PHE B N 1
ATOM 1494 C CA . PHE B 1 61 ? 3.729 -2.184 0.028 1 98.88 61 PHE B CA 1
ATOM 1495 C C . PHE B 1 61 ? 3.045 -2.99 -1.069 1 98.88 61 PHE B C 1
ATOM 1497 O O . PHE B 1 61 ? 2.934 -4.215 -0.968 1 98.88 61 PHE B O 1
ATOM 1504 N N . ALA B 1 62 ? 2.545 -2.352 -2.098 1 98.81 62 ALA B N 1
ATOM 1505 C CA . ALA B 1 62 ? 1.796 -3.01 -3.164 1 98.81 62 ALA B CA 1
ATOM 1506 C C . ALA B 1 62 ? 2.615 -4.129 -3.799 1 98.81 62 ALA B C 1
ATOM 1508 O O . ALA B 1 62 ? 2.107 -5.234 -4.016 1 98.81 62 ALA B O 1
ATOM 1509 N N . LEU B 1 63 ? 3.896 -3.818 -4.098 1 98.88 63 LEU B N 1
ATOM 1510 C CA . LEU B 1 63 ? 4.75 -4.824 -4.723 1 98.88 63 LEU B CA 1
ATOM 1511 C C . LEU B 1 63 ? 4.992 -5.996 -3.779 1 98.88 63 LEU B C 1
ATOM 1513 O O . LEU B 1 63 ? 4.895 -7.156 -4.184 1 98.88 63 LEU B O 1
ATOM 1517 N N . GLY B 1 64 ? 5.324 -5.703 -2.51 1 98.94 64 GLY B N 1
ATOM 1518 C CA . GLY B 1 64 ? 5.57 -6.754 -1.533 1 98.94 64 GLY B CA 1
ATOM 1519 C C . GLY B 1 64 ? 4.355 -7.629 -1.284 1 98.94 64 GLY B C 1
ATOM 1520 O O . GLY B 1 64 ? 4.457 -8.859 -1.293 1 98.94 64 GLY B O 1
ATOM 1521 N N . ASP B 1 65 ? 3.211 -7.004 -1.043 1 98.94 65 ASP B N 1
ATOM 1522 C CA . ASP B 1 65 ? 1.952 -7.711 -0.827 1 98.94 65 ASP B CA 1
ATOM 1523 C C . ASP B 1 65 ? 1.605 -8.594 -2.023 1 98.94 65 ASP B C 1
ATOM 1525 O O . ASP B 1 65 ? 1.218 -9.75 -1.854 1 98.94 65 ASP B O 1
ATOM 1529 N N . THR B 1 66 ? 1.731 -8.047 -3.227 1 98.69 66 THR B N 1
ATOM 1530 C CA . THR B 1 66 ? 1.397 -8.773 -4.445 1 98.69 66 THR B CA 1
ATOM 1531 C C . THR B 1 66 ? 2.324 -9.977 -4.629 1 98.69 66 THR B C 1
ATOM 1533 O O . THR B 1 66 ? 1.869 -11.078 -4.945 1 98.69 66 THR B O 1
ATOM 1536 N N . ALA B 1 67 ? 3.637 -9.742 -4.402 1 98.88 67 ALA B N 1
ATOM 1537 C CA . ALA B 1 67 ? 4.594 -10.844 -4.516 1 98.88 67 ALA B CA 1
ATOM 1538 C C . ALA B 1 67 ? 4.25 -11.969 -3.545 1 98.88 67 ALA B C 1
ATOM 1540 O O . ALA B 1 67 ? 4.254 -13.148 -3.922 1 98.88 67 ALA B O 1
ATOM 1541 N N . ALA B 1 68 ? 3.973 -11.625 -2.312 1 98.88 68 ALA B N 1
ATOM 1542 C CA . ALA B 1 68 ? 3.611 -12.609 -1.296 1 98.88 68 ALA B CA 1
ATOM 1543 C C . ALA B 1 68 ? 2.314 -13.328 -1.663 1 98.88 68 ALA B C 1
ATOM 1545 O O . ALA B 1 68 ? 2.203 -14.547 -1.498 1 98.88 68 ALA B O 1
ATOM 1546 N N . GLY B 1 69 ? 1.302 -12.578 -2.119 1 98.44 69 GLY B N 1
ATOM 1547 C CA . GLY B 1 69 ? 0.034 -13.156 -2.533 1 98.44 69 GLY B CA 1
ATOM 1548 C C . GLY B 1 69 ? 0.18 -14.18 -3.648 1 98.44 69 GLY B C 1
ATOM 1549 O O . GLY B 1 69 ? -0.422 -15.25 -3.598 1 98.44 69 GLY B O 1
ATOM 1550 N N . TYR B 1 70 ? 0.976 -13.836 -4.613 1 98.5 70 TYR B N 1
ATOM 1551 C CA . TYR B 1 70 ? 1.134 -14.75 -5.738 1 98.5 70 TYR B CA 1
ATOM 1552 C C . TYR B 1 70 ? 2.008 -15.938 -5.359 1 98.5 70 TYR B C 1
ATOM 1554 O O . TYR B 1 70 ? 1.818 -17.047 -5.871 1 98.5 70 TYR B O 1
ATOM 1562 N N . ALA B 1 71 ? 3.035 -15.75 -4.441 1 98.62 71 ALA B N 1
ATOM 1563 C CA . ALA B 1 71 ? 3.719 -16.906 -3.875 1 98.62 71 ALA B CA 1
ATOM 1564 C C . ALA B 1 71 ? 2.721 -17.891 -3.256 1 98.62 71 ALA B C 1
ATOM 1566 O O . ALA B 1 71 ? 2.781 -19.094 -3.512 1 98.62 71 ALA B O 1
ATOM 1567 N N . ALA B 1 72 ? 1.802 -17.375 -2.51 1 98.56 72 ALA B N 1
ATOM 1568 C CA . ALA B 1 72 ? 0.776 -18.203 -1.872 1 98.56 72 ALA B CA 1
ATOM 1569 C C . ALA B 1 72 ? -0.097 -18.891 -2.914 1 98.56 72 ALA B C 1
ATOM 1571 O O . ALA B 1 72 ? -0.396 -20.078 -2.791 1 98.56 72 ALA B O 1
ATOM 1572 N N . LEU B 1 73 ? -0.525 -18.156 -3.939 1 97.81 73 LEU B N 1
ATOM 1573 C CA . LEU B 1 73 ? -1.416 -18.672 -4.969 1 97.81 73 LEU B CA 1
ATOM 1574 C C . LEU B 1 73 ? -0.808 -19.906 -5.637 1 97.81 73 LEU B C 1
ATOM 1576 O O . LEU B 1 73 ? -1.526 -20.844 -5.996 1 97.81 73 LEU B O 1
ATOM 1580 N N . THR B 1 74 ? 0.533 -19.922 -5.805 1 97.62 74 THR B N 1
ATOM 1581 C CA . THR B 1 74 ? 1.207 -21.031 -6.473 1 97.62 74 THR B CA 1
ATOM 1582 C C . THR B 1 74 ? 0.977 -22.344 -5.719 1 97.62 74 THR B C 1
ATOM 1584 O O . THR B 1 74 ? 1.157 -23.422 -6.273 1 97.62 74 THR B O 1
ATOM 1587 N N . LEU B 1 75 ? 0.611 -22.266 -4.426 1 96.69 75 LEU B N 1
ATOM 1588 C CA . LEU B 1 75 ? 0.465 -23.469 -3.615 1 96.69 75 LEU B CA 1
ATOM 1589 C C . LEU B 1 75 ? -1.007 -23.781 -3.369 1 96.69 75 LEU B C 1
ATOM 1591 O O . LEU B 1 75 ? -1.333 -24.766 -2.693 1 96.69 75 LEU B O 1
ATOM 1595 N N . MET B 1 76 ? -1.887 -22.953 -3.887 1 96.06 76 MET B N 1
ATOM 1596 C CA . MET B 1 76 ? -3.322 -23.172 -3.742 1 96.06 76 MET B CA 1
ATOM 1597 C C . MET B 1 76 ? -3.865 -24 -4.902 1 96.06 76 MET B C 1
ATOM 1599 O O . MET B 1 76 ? -3.148 -24.266 -5.867 1 96.06 76 MET B O 1
ATOM 1603 N N . THR B 1 77 ? -5.082 -24.406 -4.742 1 93.62 77 THR B N 1
ATOM 1604 C CA . THR B 1 77 ? -5.695 -25.219 -5.797 1 93.62 77 THR B CA 1
ATOM 1605 C C . THR B 1 77 ? -5.828 -24.406 -7.082 1 93.62 77 THR B C 1
ATOM 1607 O O . THR B 1 77 ? -5.777 -23.172 -7.055 1 93.62 77 THR B O 1
ATOM 1610 N N . ASP B 1 78 ? -6.023 -25 -8.219 1 91.62 78 ASP B N 1
ATOM 1611 C CA . ASP B 1 78 ? -6.074 -24.375 -9.531 1 91.62 78 ASP B CA 1
ATOM 1612 C C . ASP B 1 78 ? -7.266 -23.422 -9.641 1 91.62 78 ASP B C 1
ATOM 1614 O O . ASP B 1 78 ? -7.234 -22.469 -10.422 1 91.62 78 ASP B O 1
ATOM 1618 N N . LYS B 1 79 ? -8.203 -23.719 -8.875 1 93.12 79 LYS B N 1
ATOM 1619 C CA . LYS B 1 79 ? -9.422 -22.922 -8.992 1 93.12 79 LYS B CA 1
ATOM 1620 C C . LYS B 1 79 ? -9.414 -21.75 -7.996 1 93.12 79 LYS B C 1
ATOM 1622 O O . LYS B 1 79 ? -10.273 -20.875 -8.062 1 93.12 79 LYS B O 1
ATOM 1627 N N . ALA B 1 80 ? -8.445 -21.734 -7.152 1 94.06 80 ALA B N 1
ATOM 1628 C CA . ALA B 1 80 ? -8.445 -20.766 -6.066 1 94.06 80 ALA B CA 1
ATOM 1629 C C . ALA B 1 80 ? -7.922 -19.406 -6.547 1 94.06 80 ALA B C 1
ATOM 1631 O O . ALA B 1 80 ? -7.102 -19.344 -7.469 1 94.06 80 ALA B O 1
ATOM 1632 N N . GLU B 1 81 ? -8.469 -18.359 -5.988 1 94.81 81 GLU B N 1
ATOM 1633 C CA . GLU B 1 81 ? -7.871 -17.031 -5.957 1 94.81 81 GLU B CA 1
ATOM 1634 C C . GLU B 1 81 ? -7.32 -16.703 -4.57 1 94.81 81 GLU B C 1
ATOM 1636 O O . GLU B 1 81 ? -7.508 -17.484 -3.627 1 94.81 81 GLU B O 1
ATOM 1641 N N . VAL B 1 82 ? -6.598 -15.664 -4.508 1 96.31 82 VAL B N 1
ATOM 1642 C CA . VAL B 1 82 ? -5.961 -15.352 -3.234 1 96.31 82 VAL B CA 1
ATOM 1643 C C . VAL B 1 82 ? -6.348 -13.938 -2.797 1 96.31 82 VAL B C 1
ATOM 1645 O O . VAL B 1 82 ? -6.445 -13.031 -3.623 1 96.31 82 VAL B O 1
ATOM 1648 N N . MET B 1 83 ? -6.57 -13.789 -1.494 1 96.75 83 MET B N 1
ATOM 1649 C CA . MET B 1 83 ? -6.836 -12.492 -0.873 1 96.75 83 MET B CA 1
ATOM 1650 C C . MET B 1 83 ? -5.941 -12.281 0.343 1 96.75 83 MET B C 1
ATOM 1652 O O . MET B 1 83 ? -5.66 -13.219 1.086 1 96.75 83 MET B O 1
ATOM 1656 N N . THR B 1 84 ? -5.512 -11.086 0.475 1 98.25 84 THR B N 1
ATOM 1657 C CA . THR B 1 84 ? -4.777 -10.727 1.684 1 98.25 84 THR B CA 1
ATOM 1658 C C . THR B 1 84 ? -5.734 -10.5 2.852 1 98.25 84 THR B C 1
ATOM 1660 O O . THR B 1 84 ? -6.676 -9.711 2.746 1 98.25 84 THR B O 1
ATOM 1663 N N . ALA B 1 85 ? -5.543 -11.203 3.951 1 98.69 85 ALA B N 1
ATOM 1664 C CA . ALA B 1 85 ? -6.305 -10.953 5.172 1 98.69 85 ALA B CA 1
ATOM 1665 C C . ALA B 1 85 ? -5.691 -9.812 5.973 1 98.69 85 ALA B C 1
ATOM 1667 O O . ALA B 1 85 ? -6.391 -8.875 6.363 1 98.69 85 ALA B O 1
ATOM 1668 N N . GLU B 1 86 ? -4.414 -9.938 6.188 1 98.88 86 GLU B N 1
ATOM 1669 C CA . GLU B 1 86 ? -3.668 -8.883 6.867 1 98.88 86 GLU B CA 1
ATOM 1670 C C . GLU B 1 86 ? -2.195 -8.906 6.469 1 98.88 86 GLU B C 1
ATOM 1672 O O . GLU B 1 86 ? -1.67 -9.945 6.074 1 98.88 86 GLU B O 1
ATOM 1677 N N . MET B 1 87 ? -1.556 -7.793 6.59 1 98.94 87 MET B N 1
ATOM 1678 C CA . MET B 1 87 ? -0.149 -7.613 6.242 1 98.94 87 MET B CA 1
ATOM 1679 C C . MET B 1 87 ? 0.481 -6.504 7.074 1 98.94 87 MET B C 1
ATOM 1681 O O . MET B 1 87 ? -0.123 -5.445 7.266 1 98.94 87 MET B O 1
ATOM 1685 N N . LYS B 1 88 ? 1.6 -6.777 7.605 1 98.94 88 LYS B N 1
ATOM 1686 C CA . LYS B 1 88 ? 2.422 -5.754 8.25 1 98.94 88 LYS B CA 1
ATOM 1687 C C . LYS B 1 88 ? 3.654 -5.434 7.406 1 98.94 88 LYS B C 1
ATOM 1689 O O . LYS B 1 88 ? 4.297 -6.336 6.871 1 98.94 88 LYS B O 1
ATOM 1694 N N . VAL B 1 89 ? 3.977 -4.164 7.301 1 98.94 89 VAL B N 1
ATOM 1695 C CA . VAL B 1 89 ? 5.191 -3.74 6.609 1 98.94 89 VAL B CA 1
ATOM 1696 C C . VAL B 1 89 ? 6.062 -2.918 7.551 1 98.94 89 VAL B C 1
ATOM 1698 O O . VAL B 1 89 ? 5.559 -2.088 8.312 1 98.94 89 VAL B O 1
ATOM 1701 N N . ASN B 1 90 ? 7.301 -3.201 7.605 1 98.94 90 ASN B N 1
ATOM 1702 C CA . ASN B 1 90 ? 8.336 -2.355 8.188 1 98.94 90 ASN B CA 1
ATOM 1703 C C . ASN B 1 90 ? 9.148 -1.642 7.105 1 98.94 90 ASN B C 1
ATOM 1705 O O . ASN B 1 90 ? 9.734 -2.287 6.234 1 98.94 90 ASN B O 1
ATOM 1709 N N . LEU B 1 91 ? 9.055 -0.343 7.152 1 98.81 91 LEU B N 1
ATOM 1710 C CA . LEU B 1 91 ? 9.82 0.463 6.207 1 98.81 91 LEU B CA 1
ATOM 1711 C C . LEU B 1 91 ? 11.18 0.838 6.789 1 98.81 91 LEU B C 1
ATOM 1713 O O . LEU B 1 91 ? 11.258 1.564 7.781 1 98.81 91 LEU B O 1
ATOM 1717 N N . LEU B 1 92 ? 12.266 0.396 6.129 1 98.56 92 LEU B N 1
ATOM 1718 C CA . LEU B 1 92 ? 13.594 0.432 6.719 1 98.56 92 LEU B CA 1
ATOM 1719 C C . LEU B 1 92 ? 14.43 1.562 6.121 1 98.56 92 LEU B C 1
ATOM 1721 O O . LEU B 1 92 ? 15.336 2.08 6.773 1 98.56 92 LEU B O 1
ATOM 1725 N N . ALA B 1 93 ? 14.227 1.888 4.918 1 97.56 93 ALA B N 1
ATOM 1726 C CA . ALA B 1 93 ? 14.984 2.896 4.18 1 97.56 93 ALA B CA 1
ATOM 1727 C C . ALA B 1 93 ? 14.164 3.447 3.016 1 97.56 93 ALA B C 1
ATOM 1729 O O . ALA B 1 93 ? 13.203 2.82 2.572 1 97.56 93 ALA B O 1
ATOM 1730 N N . PRO B 1 94 ? 14.492 4.609 2.557 1 96.5 94 PRO B N 1
ATOM 1731 C CA . PRO B 1 94 ? 13.758 5.188 1.428 1 96.5 94 PRO B CA 1
ATOM 1732 C C . PRO B 1 94 ? 13.922 4.383 0.142 1 96.5 94 PRO B C 1
ATOM 1734 O O . PRO B 1 94 ? 14.977 3.791 -0.091 1 96.5 94 PRO B O 1
ATOM 1737 N N . ALA B 1 95 ? 12.891 4.352 -0.686 1 97.62 95 ALA B N 1
ATOM 1738 C CA . ALA B 1 95 ? 12.914 3.73 -2.008 1 97.62 95 ALA B CA 1
ATOM 1739 C C . ALA B 1 95 ? 13.547 4.66 -3.041 1 97.62 95 ALA B C 1
ATOM 1741 O O . ALA B 1 95 ? 12.852 5.184 -3.916 1 97.62 95 ALA B O 1
ATOM 1742 N N . LYS B 1 96 ? 14.828 4.852 -2.982 1 96.56 96 LYS B N 1
ATOM 1743 C CA . LYS B 1 96 ? 15.578 5.703 -3.9 1 96.56 96 LYS B CA 1
ATOM 1744 C C . LYS B 1 96 ? 16.516 4.875 -4.777 1 96.56 96 LYS B C 1
ATOM 1746 O O . LYS B 1 96 ? 17.422 4.211 -4.27 1 96.56 96 LYS B O 1
ATOM 1751 N N . GLY B 1 97 ? 16.297 4.871 -6.051 1 96.69 97 GLY B N 1
ATOM 1752 C CA . GLY B 1 97 ? 17.094 4.098 -6.988 1 96.69 97 GLY B CA 1
ATOM 1753 C C . GLY B 1 97 ? 16.406 3.895 -8.328 1 96.69 97 GLY B C 1
ATOM 1754 O O . GLY B 1 97 ? 15.594 4.719 -8.742 1 96.69 97 GLY B O 1
ATOM 1755 N N . ASP B 1 98 ? 16.828 2.785 -9.055 1 96.75 98 ASP B N 1
ATOM 1756 C CA . ASP B 1 98 ? 16.359 2.529 -10.414 1 96.75 98 ASP B CA 1
ATOM 1757 C C . ASP B 1 98 ? 15.07 1.717 -10.414 1 96.75 98 ASP B C 1
ATOM 1759 O O . ASP B 1 98 ? 14.164 1.985 -11.203 1 96.75 98 ASP B O 1
ATOM 1763 N N . ARG B 1 99 ? 15.047 0.753 -9.586 1 98.25 99 ARG B N 1
ATOM 1764 C CA . ARG B 1 99 ? 13.875 -0.115 -9.539 1 98.25 99 ARG B CA 1
ATOM 1765 C C . ARG B 1 99 ? 13.758 -0.813 -8.188 1 98.25 99 ARG B C 1
ATOM 1767 O O . ARG B 1 99 ? 14.711 -0.825 -7.41 1 98.25 99 ARG B O 1
ATOM 1774 N N . LEU B 1 100 ? 12.555 -1.31 -7.949 1 98.81 100 LEU B N 1
ATOM 1775 C CA . LEU B 1 100 ? 12.281 -2.139 -6.777 1 98.81 100 LEU B CA 1
ATOM 1776 C C . LEU B 1 100 ? 12.188 -3.609 -7.164 1 98.81 100 LEU B C 1
ATOM 1778 O O . LEU B 1 100 ? 11.734 -3.938 -8.266 1 98.81 100 LEU B O 1
ATOM 1782 N N . ILE B 1 101 ? 12.648 -4.43 -6.297 1 98.94 101 ILE B N 1
ATOM 1783 C CA . ILE B 1 101 ? 12.508 -5.883 -6.375 1 98.94 101 ILE B CA 1
ATOM 1784 C C . ILE B 1 101 ? 11.781 -6.402 -5.133 1 98.94 101 ILE B C 1
ATOM 1786 O O . ILE B 1 101 ? 12.297 -6.293 -4.02 1 98.94 101 ILE B O 1
ATOM 1790 N N . ALA B 1 102 ? 10.633 -6.957 -5.293 1 98.94 102 ALA B N 1
ATOM 1791 C CA . ALA B 1 102 ? 9.867 -7.566 -4.207 1 98.94 102 ALA B CA 1
ATOM 1792 C C . ALA B 1 1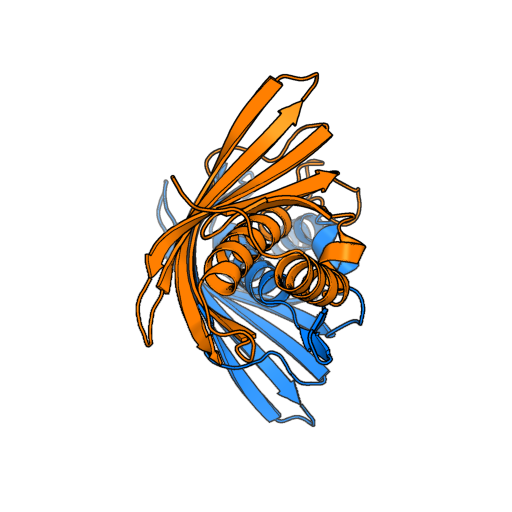02 ? 9.898 -9.086 -4.301 1 98.94 102 ALA B C 1
ATOM 1794 O O . ALA B 1 102 ? 9.562 -9.656 -5.344 1 98.94 102 ALA B O 1
ATOM 1795 N N . THR B 1 103 ? 10.273 -9.68 -3.234 1 98.94 103 THR B N 1
ATOM 1796 C CA . THR B 1 103 ? 10.336 -11.133 -3.172 1 98.94 103 THR B CA 1
ATOM 1797 C C . THR B 1 103 ? 9.367 -11.672 -2.121 1 98.94 103 THR B C 1
ATOM 1799 O O . THR B 1 103 ? 9.516 -11.398 -0.929 1 98.94 103 THR B O 1
ATOM 1802 N N . GLY B 1 104 ? 8.383 -12.43 -2.555 1 98.94 104 GLY B N 1
ATOM 1803 C CA . GLY B 1 104 ? 7.418 -13.062 -1.673 1 98.94 104 GLY B CA 1
ATOM 1804 C C . GLY B 1 104 ? 7.672 -14.539 -1.475 1 98.94 104 GLY B C 1
ATOM 1805 O O . GLY B 1 104 ? 8.086 -15.234 -2.404 1 98.94 104 GLY B O 1
ATOM 1806 N N . ARG B 1 105 ? 7.348 -14.969 -0.291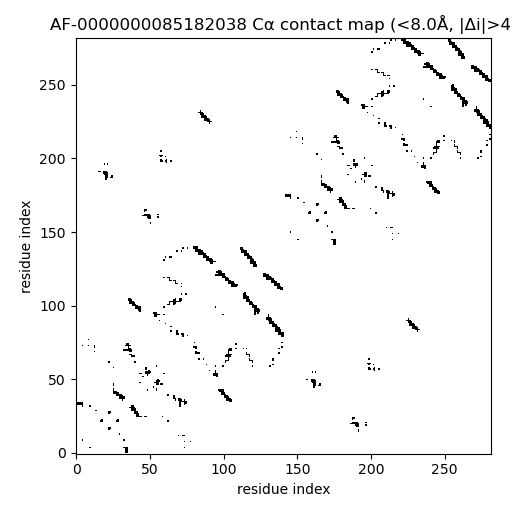 1 98.88 105 ARG B N 1
ATOM 1807 C CA . ARG B 1 105 ? 7.539 -16.375 0.055 1 98.88 105 ARG B CA 1
ATOM 1808 C C . ARG B 1 105 ? 6.434 -16.859 0.986 1 98.88 105 ARG B C 1
ATOM 1810 O O . ARG B 1 105 ? 5.977 -16.125 1.856 1 98.88 105 ARG B O 1
ATOM 1817 N N . VAL B 1 106 ? 6.156 -18.156 0.858 1 98.88 106 VAL B N 1
ATOM 1818 C CA . VAL B 1 106 ? 5.262 -18.812 1.807 1 98.88 106 VAL B CA 1
ATOM 1819 C C . VAL B 1 106 ? 6.062 -19.328 2.998 1 98.88 106 VAL B C 1
ATOM 1821 O O . VAL B 1 106 ? 7.055 -20.047 2.822 1 98.88 106 VAL B O 1
ATOM 1824 N N . VAL B 1 107 ? 5.652 -18.922 4.152 1 98.88 107 VAL B N 1
ATOM 1825 C CA . VAL B 1 107 ? 6.242 -19.438 5.387 1 98.88 107 VAL B CA 1
ATOM 1826 C C . VAL B 1 107 ? 5.586 -20.766 5.75 1 98.88 107 VAL B C 1
ATOM 1828 O O . VAL B 1 107 ? 6.277 -21.75 6.027 1 98.88 107 VAL B O 1
ATOM 1831 N N . LYS B 1 108 ? 4.316 -20.766 5.656 1 98.56 108 LYS B N 1
ATOM 1832 C CA . LYS B 1 108 ? 3.539 -21.969 5.957 1 98.56 108 LYS B CA 1
ATOM 1833 C C . LYS B 1 108 ? 2.197 -21.953 5.23 1 98.56 108 LYS B C 1
ATOM 1835 O O . LYS B 1 108 ? 1.391 -21.031 5.43 1 98.56 108 LYS B O 1
ATOM 1840 N N . ALA B 1 109 ? 2.006 -22.922 4.461 1 97.62 109 ALA B N 1
ATOM 1841 C CA . ALA B 1 109 ? 0.735 -23.062 3.752 1 97.62 109 ALA B CA 1
ATOM 1842 C C . ALA B 1 109 ? -0.264 -23.875 4.574 1 97.62 109 ALA B C 1
ATOM 1844 O O . ALA B 1 109 ? 0.099 -24.875 5.191 1 97.62 109 ALA B O 1
ATOM 1845 N N . GLY B 1 110 ? -1.442 -23.359 4.695 1 94.81 110 GLY B N 1
ATOM 1846 C CA . GLY B 1 110 ? -2.541 -24.094 5.301 1 94.81 110 GLY B CA 1
ATOM 1847 C C . GLY B 1 110 ? -3.785 -24.125 4.434 1 94.81 110 GLY B C 1
ATOM 1848 O O . GLY B 1 110 ? -3.83 -23.484 3.379 1 94.81 110 GLY B O 1
ATOM 1849 N N . ARG B 1 111 ? -4.766 -24.906 4.891 1 93.12 111 ARG B N 1
ATOM 1850 C CA . ARG B 1 111 ? -6.008 -25.047 4.137 1 93.12 111 ARG B CA 1
ATOM 1851 C C . ARG B 1 111 ? -6.781 -23.734 4.09 1 93.12 111 ARG B C 1
ATOM 1853 O O . ARG B 1 111 ? -7.332 -23.375 3.049 1 93.12 111 ARG B O 1
ATOM 1860 N N . ARG B 1 112 ? -6.746 -22.969 5.184 1 94.94 112 ARG B N 1
ATOM 1861 C CA . ARG B 1 112 ? -7.57 -21.766 5.27 1 94.94 112 ARG B CA 1
ATOM 1862 C C . ARG B 1 112 ? -6.703 -20.516 5.344 1 94.94 112 ARG B C 1
ATOM 1864 O O . ARG B 1 112 ? -7.168 -19.406 5.043 1 94.94 112 ARG B O 1
ATOM 1871 N N . LEU B 1 113 ? -5.531 -20.734 5.891 1 97.56 113 LEU B N 1
ATOM 1872 C CA . LEU B 1 113 ? -4.617 -19.609 6.059 1 97.56 113 LEU B CA 1
ATOM 1873 C C . LEU B 1 113 ? -3.227 -19.953 5.539 1 97.56 113 LEU B C 1
ATOM 1875 O O . LEU B 1 113 ? -2.721 -21.062 5.793 1 97.56 113 LEU B O 1
ATOM 1879 N N . THR B 1 114 ? -2.709 -19.094 4.805 1 98.75 114 THR B N 1
ATOM 1880 C CA . THR B 1 114 ? -1.312 -19.203 4.395 1 98.75 114 THR B CA 1
ATOM 1881 C C . THR B 1 114 ? -0.496 -18.047 4.949 1 98.75 114 THR B C 1
ATOM 1883 O O . THR B 1 114 ? -0.812 -16.875 4.695 1 98.75 114 THR B O 1
ATOM 1886 N N . VAL B 1 115 ? 0.553 -18.328 5.734 1 98.94 115 VAL B N 1
ATOM 1887 C CA . VAL B 1 115 ? 1.441 -17.297 6.262 1 98.94 115 VAL B CA 1
ATOM 1888 C C . VAL B 1 115 ? 2.533 -16.984 5.238 1 98.94 115 VAL B C 1
ATOM 1890 O O . VAL B 1 115 ? 3.174 -17.906 4.707 1 98.94 115 VAL B O 1
ATOM 1893 N N . VAL B 1 116 ? 2.711 -15.703 4.992 1 98.94 116 VAL B N 1
ATOM 1894 C CA . VAL B 1 116 ? 3.658 -15.297 3.961 1 98.94 116 VAL B CA 1
ATOM 1895 C C . VAL B 1 116 ? 4.586 -14.211 4.512 1 98.94 116 VAL B C 1
ATOM 1897 O O . VAL B 1 116 ? 4.273 -13.578 5.52 1 98.94 116 VAL B O 1
ATOM 1900 N N . THR B 1 117 ? 5.734 -14.07 3.873 1 98.94 117 THR B N 1
ATOM 1901 C CA . THR B 1 117 ? 6.633 -12.938 4.059 1 98.94 117 THR B CA 1
ATOM 1902 C C . THR B 1 117 ? 7.059 -12.359 2.709 1 98.94 117 THR B C 1
ATOM 1904 O O . THR B 1 117 ? 6.875 -13 1.67 1 98.94 117 THR B O 1
ATOM 1907 N N . ALA B 1 118 ? 7.5 -11.148 2.73 1 98.94 118 ALA B N 1
ATOM 1908 C CA . ALA B 1 118 ? 8.094 -10.523 1.552 1 98.94 118 ALA B CA 1
ATOM 1909 C C . ALA B 1 118 ? 9.211 -9.562 1.946 1 98.94 118 ALA B C 1
ATOM 1911 O O . ALA B 1 118 ? 9.219 -9.031 3.057 1 98.94 118 ALA B O 1
ATOM 1912 N N . GLU B 1 119 ? 10.141 -9.453 1.122 1 98.94 119 GLU B N 1
ATOM 1913 C CA . GLU B 1 119 ? 11.188 -8.445 1.188 1 98.94 119 GLU B CA 1
ATOM 1914 C C . GLU B 1 119 ? 11.172 -7.555 -0.051 1 98.94 119 GLU B C 1
ATOM 1916 O O . GLU B 1 119 ? 10.969 -8.039 -1.166 1 98.94 119 GLU B O 1
ATOM 1921 N N . VAL B 1 120 ? 11.375 -6.254 0.152 1 99 120 VAL B N 1
ATOM 1922 C CA . VAL B 1 120 ? 11.492 -5.32 -0.962 1 99 120 VAL B CA 1
ATOM 1923 C C . VAL B 1 120 ? 12.859 -4.652 -0.938 1 99 120 VAL B C 1
ATOM 1925 O O . VAL B 1 120 ? 13.289 -4.133 0.095 1 99 120 VAL B O 1
ATOM 1928 N N . GLU B 1 121 ? 13.508 -4.73 -2.035 1 98.94 121 GLU B N 1
ATOM 1929 C CA . GLU B 1 121 ? 14.805 -4.098 -2.229 1 98.94 121 GLU B CA 1
ATOM 1930 C C . GLU B 1 121 ? 14.742 -3.021 -3.312 1 98.94 121 GLU B C 1
ATOM 1932 O O . GLU B 1 121 ? 13.914 -3.102 -4.223 1 98.94 121 GLU B O 1
ATOM 1937 N N . VAL B 1 122 ? 15.57 -2.061 -3.125 1 98.69 122 VAL B N 1
ATOM 1938 C CA . VAL B 1 122 ? 15.797 -1.104 -4.203 1 98.69 122 VAL B CA 1
ATOM 1939 C C . VAL B 1 122 ? 17.125 -1.4 -4.891 1 98.69 122 VAL B C 1
ATOM 1941 O O . VAL B 1 122 ? 18.109 -1.759 -4.234 1 98.69 122 VAL B O 1
ATOM 1944 N N . GLU B 1 123 ? 17.094 -1.399 -6.184 1 98.38 123 GLU B N 1
ATOM 1945 C CA . GLU B 1 123 ? 18.328 -1.551 -6.969 1 98.38 123 GLU B CA 1
ATOM 1946 C C . GLU B 1 123 ? 18.781 -0.212 -7.543 1 98.38 123 GLU B C 1
ATOM 1948 O O . GLU B 1 123 ? 17.984 0.525 -8.125 1 98.38 123 GLU B O 1
ATOM 1953 N N . GLU B 1 124 ? 20.016 0.125 -7.262 1 95.81 124 GLU B N 1
ATOM 1954 C CA . GLU B 1 124 ? 20.672 1.301 -7.828 1 95.81 124 GLU B CA 1
ATOM 1955 C C . GLU B 1 124 ? 22.062 0.957 -8.359 1 95.81 124 GLU B C 1
ATOM 1957 O O . GLU B 1 124 ? 22.906 0.457 -7.621 1 95.81 124 GLU B O 1
ATOM 1962 N N . ALA B 1 125 ? 22.25 1.216 -9.641 1 95.69 125 ALA B N 1
ATOM 1963 C CA . ALA B 1 125 ? 23.547 0.965 -10.281 1 95.69 125 ALA B CA 1
ATOM 1964 C C . ALA B 1 125 ? 24.016 -0.461 -10.016 1 95.69 125 ALA B C 1
ATOM 1966 O O . ALA B 1 125 ? 25.188 -0.681 -9.68 1 95.69 125 ALA B O 1
ATOM 1967 N N . GLY B 1 126 ? 23.094 -1.394 -10 1 93.44 126 GLY B N 1
ATOM 1968 C CA . GLY B 1 126 ? 23.406 -2.809 -9.898 1 93.44 126 GLY B CA 1
ATOM 1969 C C . GLY B 1 126 ? 23.516 -3.303 -8.469 1 93.44 126 GLY B C 1
ATOM 1970 O O . GLY B 1 126 ? 23.656 -4.5 -8.227 1 93.44 126 GLY B O 1
ATOM 1971 N N . GLU B 1 127 ? 23.469 -2.414 -7.539 1 97.5 127 GLU B N 1
ATOM 1972 C CA . GLU B 1 127 ? 23.516 -2.775 -6.125 1 97.5 127 GLU B CA 1
ATOM 1973 C C . GLU B 1 127 ? 22.125 -2.785 -5.504 1 97.5 127 GLU B C 1
ATOM 1975 O O . GLU B 1 127 ? 21.297 -1.921 -5.809 1 97.5 127 GLU B O 1
ATOM 1980 N N . ARG B 1 128 ? 21.891 -3.777 -4.656 1 98.12 128 ARG B N 1
ATOM 1981 C CA . ARG B 1 128 ? 20.578 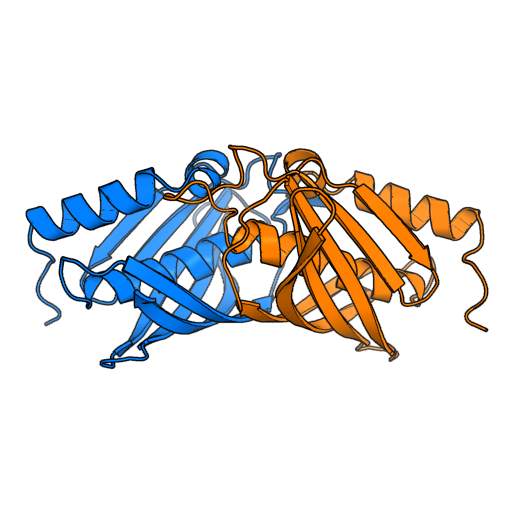-3.914 -4.023 1 98.12 128 ARG B CA 1
ATOM 1982 C C . ARG B 1 128 ? 20.656 -3.59 -2.535 1 98.12 128 ARG B C 1
ATOM 1984 O O . ARG B 1 128 ? 21.641 -3.912 -1.873 1 98.12 128 ARG B O 1
ATOM 1991 N N . ARG B 1 129 ? 19.688 -2.904 -2.053 1 98.44 129 ARG B N 1
ATOM 1992 C CA . ARG B 1 129 ? 19.531 -2.594 -0.634 1 98.44 129 ARG B CA 1
ATOM 1993 C C . ARG B 1 129 ? 18.125 -2.898 -0.15 1 98.44 129 ARG B C 1
ATOM 1995 O O . ARG B 1 129 ? 17.141 -2.553 -0.815 1 98.44 129 ARG B O 1
ATOM 2002 N N . LEU B 1 130 ? 18.094 -3.615 1.016 1 98.88 130 LEU B N 1
ATOM 2003 C CA . LEU B 1 130 ? 16.812 -3.924 1.63 1 98.88 130 LEU B CA 1
ATOM 2004 C C . LEU B 1 130 ? 16.141 -2.656 2.148 1 98.88 130 LEU B C 1
ATOM 2006 O O . LEU B 1 130 ? 16.75 -1.869 2.867 1 98.88 130 LEU B O 1
ATOM 2010 N N . ILE B 1 131 ? 14.797 -2.467 1.763 1 98.88 131 ILE B N 1
ATOM 2011 C CA . ILE B 1 131 ? 14.172 -1.221 2.189 1 98.88 131 ILE B CA 1
ATOM 2012 C C . ILE B 1 131 ? 12.875 -1.522 2.932 1 98.88 131 ILE B C 1
ATOM 2014 O O . ILE B 1 131 ? 12.297 -0.639 3.566 1 98.88 131 ILE B O 1
ATOM 2018 N N . ALA B 1 132 ? 12.367 -2.756 2.887 1 98.94 132 ALA B N 1
ATOM 2019 C CA . ALA B 1 132 ? 11.141 -3.094 3.602 1 98.94 132 ALA B CA 1
ATOM 2020 C C . ALA B 1 132 ? 11.031 -4.602 3.82 1 98.94 132 ALA B C 1
ATOM 2022 O O . ALA B 1 132 ? 11.547 -5.391 3.023 1 98.94 132 ALA B O 1
ATOM 2023 N N . VAL B 1 133 ? 10.391 -4.98 4.855 1 98.94 133 VAL B N 1
ATOM 2024 C CA . VAL B 1 133 ? 10 -6.359 5.129 1 98.94 133 VAL B CA 1
ATOM 2025 C C . VAL B 1 133 ? 8.508 -6.422 5.445 1 98.94 133 VAL B C 1
ATOM 2027 O O . VAL B 1 133 ? 7.973 -5.543 6.125 1 98.94 133 VAL B O 1
ATOM 2030 N N . LEU B 1 134 ? 7.883 -7.418 4.91 1 98.94 134 LEU B N 1
ATOM 2031 C CA . LEU B 1 134 ? 6.457 -7.629 5.145 1 98.94 134 LEU B CA 1
ATOM 2032 C C . LEU B 1 134 ? 6.199 -9.031 5.688 1 98.94 134 LEU B C 1
ATOM 2034 O O . LEU B 1 134 ? 6.922 -9.969 5.355 1 98.94 134 LEU B O 1
ATOM 2038 N N . GLN B 1 135 ? 5.195 -9.125 6.469 1 98.94 135 GLN B N 1
ATOM 2039 C CA . GLN B 1 135 ? 4.648 -10.406 6.895 1 98.94 135 GLN B CA 1
ATOM 2040 C C . GLN B 1 135 ? 3.125 -10.344 7.004 1 98.94 135 GLN B C 1
ATOM 2042 O O . GLN B 1 135 ? 2.572 -9.352 7.473 1 98.94 135 GLN B O 1
ATOM 2047 N N . GLY B 1 136 ? 2.477 -11.438 6.57 1 98.88 136 GLY B N 1
ATOM 2048 C CA . GLY B 1 136 ? 1.022 -11.398 6.59 1 98.88 136 GLY B CA 1
ATOM 2049 C C . GLY B 1 136 ? 0.39 -12.758 6.355 1 98.88 136 GLY B C 1
ATOM 2050 O O . GLY B 1 136 ? 1.059 -13.789 6.465 1 98.88 136 GLY B O 1
ATOM 2051 N N . THR B 1 137 ? -0.922 -12.664 6.195 1 98.88 137 THR B N 1
ATOM 2052 C CA . THR B 1 137 ? -1.726 -13.867 6 1 98.88 137 THR B CA 1
ATOM 2053 C C . THR B 1 137 ? -2.596 -13.742 4.75 1 98.88 137 THR B C 1
ATOM 2055 O O . THR B 1 137 ? -3.238 -12.711 4.539 1 98.88 137 THR B O 1
ATOM 2058 N N . MET B 1 138 ? -2.539 -14.742 3.947 1 98.56 138 MET B N 1
ATOM 2059 C CA . MET B 1 138 ? -3.352 -14.852 2.74 1 98.56 138 MET B CA 1
ATOM 2060 C C . MET B 1 138 ? -4.441 -15.906 2.912 1 98.56 138 MET B C 1
ATOM 2062 O O . MET B 1 138 ? -4.242 -16.906 3.605 1 98.56 138 MET B O 1
ATOM 2066 N N . VAL B 1 139 ? -5.523 -15.734 2.23 1 98 139 VAL B N 1
ATOM 2067 C CA . VAL B 1 139 ? -6.66 -16.641 2.305 1 98 139 VAL B CA 1
ATOM 2068 C C . VAL B 1 139 ? -7.09 -17.047 0.898 1 98 139 VAL B C 1
ATOM 2070 O O . VAL B 1 139 ? -7.27 -16.203 0.027 1 98 139 VAL B O 1
ATOM 2073 N N . PRO B 1 140 ? -7.25 -18.359 0.688 1 96.81 140 PRO B N 1
ATOM 2074 C CA . PRO B 1 140 ? -7.844 -18.766 -0.588 1 96.81 140 PRO B CA 1
ATOM 2075 C C . PRO B 1 140 ? -9.312 -18.375 -0.706 1 96.81 140 PRO B C 1
ATOM 2077 O O . PRO B 1 140 ? -10.055 -18.438 0.275 1 96.81 140 PRO B O 1
ATOM 2080 N N . VAL B 1 141 ? -9.703 -17.875 -1.867 1 93.69 141 VAL B N 1
ATOM 2081 C CA . VAL B 1 141 ? -11.102 -17.531 -2.098 1 93.69 141 VAL B CA 1
ATOM 2082 C C . VAL B 1 141 ? -11.57 -18.156 -3.412 1 93.69 141 VAL B C 1
ATOM 2084 O O . VAL B 1 141 ? -10.766 -18.438 -4.297 1 93.69 141 VAL B O 1
#

Radius of gyration: 18.28 Å; Cα contacts (8 Å, |Δi|>4): 755; chains: 2; bounding box: 48×59×40 Å

Solvent-accessible surface area (backbone atoms only — not comparable to full-atom values): 13653 Å² total; per-residue (Å²): 125,81,62,72,57,52,72,67,56,48,51,50,55,52,53,53,54,70,42,20,31,33,43,56,67,49,55,44,46,80,77,43,77,37,55,32,28,18,27,31,36,25,51,64,48,75,58,40,12,24,63,91,75,21,41,23,68,31,52,58,46,32,43,19,54,49,13,17,44,51,2,45,45,57,70,46,61,91,83,49,43,68,40,66,44,33,42,32,39,38,48,72,47,82,49,63,58,56,27,40,40,11,38,8,26,47,74,42,82,51,95,68,46,26,34,26,31,18,38,29,26,28,30,41,98,88,42,76,42,78,21,34,41,35,42,34,36,35,29,72,85,126,82,62,73,58,52,70,69,57,48,50,50,54,53,52,55,55,69,48,19,32,33,43,56,66,50,56,43,45,78,76,43,77,40,56,32,28,17,27,30,36,26,51,65,48,75,58,40,13,26,68,82,74,23,43,24,68,32,51,57,48,33,44,20,54,50,14,17,45,52,2,45,44,56,70,45,60,91,83,49,43,68,42,65,43,31,41,34,39,38,49,71,46,80,48,63,58,56,27,39,41,12,39,8,26,48,76,44,83,50,93,68,47,26,36,27,32,17,36,29,25,25,31,41,98,88,42,75,42,80,21,33,43,35,42,33,34,32,28,72,86

Nearest PDB structures (foldseek):
  3e1e-assembly1_A  TM=9.838E-01  e=1.279E-17  Ruegeria pomeroyi
  3lz7-assembly1_A  TM=9.241E-01  e=4.419E-11  Haemophilus influenzae
  1sbk-assembly1_A  TM=8.690E-01  e=1.837E-10  Escherichia coli
  1vh5-assembly1_A  TM=8.784E-01  e=2.212E-10  Escherichia coli
  4k4c-assembly1_D  TM=8.585E-01  e=1.623E-10  Escherichia coli K-12